Protein AF-0000000068349950 (afdb_homodimer)

pLDDT: mean 89.68, std 8.4, range [52.62, 98.38]

Radius of gyration: 20.27 Å; Cα contacts (8 Å, |Δi|>4): 149; chains: 2; bounding box: 43×69×42 Å

Foldseek 3Di:
DFDPVLVVLLVVLVVVLVVLLVVLVVLVVVCVVPVPDDLVRLVVSLVVLVVSLVVLVVSLVSLVPRDDDPPPVVVVVSSVVSNVSSVVSNVSSVVVNVVSCVSNVVD/DFDPVLVVLLVVLVVLLVVLLVVLVVLVVVCVVPVPDDLVRLVVSLVVLVVSLVSLVVSLVSLVPRDDDPPPVVVVVSSVVSNVSSVVSNVSSVVVNVVSCVSNVVD

Nearest PDB structures (foldseek):
  5aqq-assembly3_D  TM=8.239E-01  e=1.264E-03  Homo sapiens
  2iub-assembly2_H  TM=5.538E-01  e=6.001E-01  Thermotoga maritima
  6xf1-assembly2_C  TM=6.572E-01  e=1.879E+00  Homo sapiens
  8rz0-assembly1_A  TM=3.260E-01  e=1.495E+00  synthetic construct
  4mu6-assembly1_A  TM=3.098E-01  e=3.140E+00  Legionella pneumophila subsp. pneumophila str. Philadelphia 1

Structure (mmCIF, N/CA/C/O backbone):
data_AF-0000000068349950-model_v1
#
loop_
_entity.id
_entity.type
_entity.pdbx_description
1 polymer 'BAG domain-containing protein'
#
loop_
_atom_site.group_PDB
_atom_site.id
_atom_site.type_symbol
_atom_site.label_atom_id
_atom_site.label_alt_id
_atom_site.label_comp_id
_atom_site.label_asym_id
_atom_site.label_entity_id
_atom_site.label_seq_id
_atom_site.pdbx_PDB_ins_code
_atom_site.Cartn_x
_atom_site.Cartn_y
_atom_site.Cartn_z
_atom_site.occupancy
_atom_site.B_iso_or_equiv
_atom_site.auth_seq_id
_atom_site.auth_comp_id
_atom_site.auth_asym_id
_atom_site.auth_atom_id
_atom_site.pdbx_PDB_model_num
ATOM 1 N N . MET A 1 1 ? -0.504 -36.656 -10.609 1 74.31 1 MET A N 1
ATOM 2 C CA . MET A 1 1 ? -1.648 -36.219 -9.82 1 74.31 1 MET A CA 1
ATOM 3 C C . MET A 1 1 ? -1.261 -35.062 -8.906 1 74.31 1 MET A C 1
ATOM 5 O O . MET A 1 1 ? -0.152 -35.031 -8.367 1 74.31 1 MET A O 1
ATOM 9 N N . LEU A 1 2 ? -2.16 -34.031 -8.891 1 82.75 2 LEU A N 1
ATOM 10 C CA . LEU A 1 2 ? -1.836 -32.844 -8.133 1 82.75 2 LEU A CA 1
ATOM 11 C C . LEU A 1 2 ? -1.932 -33.094 -6.633 1 82.75 2 LEU A C 1
ATOM 13 O O . LEU A 1 2 ? -2.906 -33.688 -6.164 1 82.75 2 LEU A O 1
ATOM 17 N N . ASP A 1 3 ? -0.873 -32.812 -5.934 1 88.94 3 ASP A N 1
ATOM 18 C CA . ASP A 1 3 ? -0.832 -32.906 -4.477 1 88.94 3 ASP A CA 1
ATOM 19 C C . ASP A 1 3 ? -1.952 -32.094 -3.84 1 88.94 3 ASP A C 1
ATOM 21 O O . ASP A 1 3 ? -2.188 -30.938 -4.227 1 88.94 3 ASP A O 1
ATOM 25 N N . PRO A 1 4 ? -2.775 -32.781 -3.045 1 89.94 4 PRO A N 1
ATOM 26 C CA . PRO A 1 4 ? -3.918 -32.094 -2.426 1 89.94 4 PRO A CA 1
ATOM 27 C C . PRO A 1 4 ? -3.531 -30.797 -1.745 1 89.94 4 PRO A C 1
ATOM 29 O O . PRO A 1 4 ? -4.328 -29.859 -1.72 1 89.94 4 PRO A O 1
ATOM 32 N N . GLU A 1 5 ? -2.379 -30.719 -1.114 1 91.25 5 GLU A N 1
ATOM 33 C CA . GLU A 1 5 ? -1.937 -29.484 -0.463 1 91.25 5 GLU A CA 1
ATOM 34 C C . GLU A 1 5 ? -1.747 -28.359 -1.478 1 91.25 5 GLU A C 1
ATOM 36 O O . GLU A 1 5 ? -2.113 -27.219 -1.216 1 91.25 5 GLU A O 1
ATOM 41 N N . GLU A 1 6 ? -1.196 -28.766 -2.611 1 92.56 6 GLU A N 1
ATOM 42 C CA . GLU A 1 6 ? -0.989 -27.781 -3.672 1 92.56 6 GLU A CA 1
ATOM 43 C C . GLU A 1 6 ? -2.318 -27.312 -4.254 1 92.56 6 GLU A C 1
ATOM 45 O O . GLU A 1 6 ? -2.488 -26.125 -4.539 1 92.56 6 GLU A O 1
ATOM 50 N N . ALA A 1 7 ? -3.18 -28.188 -4.402 1 90.94 7 ALA A N 1
ATOM 51 C CA . ALA A 1 7 ? -4.512 -27.844 -4.887 1 90.94 7 ALA A CA 1
ATOM 52 C C . ALA A 1 7 ? -5.223 -26.906 -3.912 1 90.94 7 ALA A C 1
ATOM 54 O O . ALA A 1 7 ? -5.949 -26 -4.328 1 90.94 7 ALA A O 1
ATOM 55 N N . HIS A 1 8 ? -5.008 -27.203 -2.629 1 94.12 8 HIS A N 1
ATOM 56 C CA . HIS A 1 8 ? -5.613 -26.375 -1.598 1 94.12 8 HIS A CA 1
ATOM 57 C C . HIS A 1 8 ? -5.105 -24.938 -1.681 1 94.12 8 HIS A C 1
ATOM 59 O O . HIS A 1 8 ? -5.879 -23.984 -1.529 1 94.12 8 HIS A O 1
ATOM 65 N N . LYS A 1 9 ? -3.848 -24.75 -1.896 1 94.44 9 LYS A N 1
ATOM 66 C CA . LYS A 1 9 ? -3.273 -23.406 -2.029 1 94.44 9 LYS A CA 1
ATOM 67 C C . LYS A 1 9 ? -3.957 -22.625 -3.146 1 94.44 9 LYS A C 1
ATOM 69 O O . LYS A 1 9 ? -4.309 -21.453 -2.969 1 94.44 9 LYS A O 1
ATOM 74 N N . LEU A 1 10 ? -4.156 -23.281 -4.293 1 94.25 10 LEU A N 1
ATOM 75 C CA . LEU A 1 10 ? -4.789 -22.641 -5.441 1 94.25 10 LEU A CA 1
ATOM 76 C C . LEU A 1 10 ? -6.242 -22.297 -5.133 1 94.25 10 LEU A C 1
ATOM 78 O O . LEU A 1 10 ? -6.715 -21.219 -5.5 1 94.25 10 LEU A O 1
ATOM 82 N N . GLN A 1 11 ? -6.859 -23.172 -4.406 1 94.88 11 GLN A N 1
ATOM 83 C CA . GLN A 1 11 ? -8.258 -22.938 -4.055 1 94.88 11 GLN A CA 1
ATOM 84 C C . GLN A 1 11 ? -8.391 -21.75 -3.094 1 94.88 11 GLN A C 1
ATOM 86 O O . GLN A 1 11 ? -9.281 -20.922 -3.254 1 94.88 11 GLN A O 1
ATOM 91 N N . VAL A 1 12 ? -7.551 -21.703 -2.131 1 96.25 12 VAL A N 1
ATOM 92 C CA . VAL A 1 12 ? -7.566 -20.625 -1.155 1 96.25 12 VAL A CA 1
ATOM 93 C C . VAL A 1 12 ? -7.312 -19.281 -1.857 1 96.25 12 VAL A C 1
ATOM 95 O O . VAL A 1 12 ? -8.023 -18.312 -1.624 1 96.25 12 VAL A O 1
ATOM 98 N N . ALA A 1 13 ? -6.293 -19.266 -2.715 1 96.56 13 ALA A N 1
ATOM 99 C CA . ALA A 1 13 ? -5.965 -18.031 -3.432 1 96.56 13 ALA A CA 1
ATOM 100 C C . ALA A 1 13 ? -7.125 -17.578 -4.316 1 96.56 13 ALA A C 1
ATOM 102 O O . ALA A 1 13 ? -7.402 -16.391 -4.434 1 96.56 13 ALA A O 1
ATOM 103 N N . LYS A 1 14 ? -7.742 -18.562 -4.891 1 96.31 14 LYS A N 1
ATOM 104 C CA . LYS A 1 14 ? -8.883 -18.266 -5.754 1 96.31 14 LYS A CA 1
ATOM 105 C C . LYS A 1 14 ? -10.016 -17.641 -4.965 1 96.31 14 LYS A C 1
ATOM 107 O O . LYS A 1 14 ? -10.586 -16.625 -5.383 1 96.31 14 LYS A O 1
ATOM 112 N N . LEU A 1 15 ? -10.297 -18.172 -3.811 1 97.19 15 LEU A N 1
ATOM 113 C CA . LEU A 1 15 ? -11.367 -17.641 -2.967 1 97.19 15 LEU A CA 1
ATOM 114 C C . LEU A 1 15 ? -11 -16.266 -2.436 1 97.19 15 LEU A C 1
ATOM 116 O O . LEU A 1 15 ? -11.812 -15.328 -2.5 1 97.19 15 LEU A O 1
ATOM 120 N N . GLN A 1 16 ? -9.852 -16.156 -2.02 1 97.38 16 GLN A N 1
ATOM 121 C CA . GLN A 1 16 ? -9.391 -14.875 -1.484 1 97.38 16 GLN A CA 1
ATOM 122 C C . GLN A 1 16 ? -9.398 -13.797 -2.559 1 97.38 16 GLN A C 1
ATOM 124 O O . GLN A 1 16 ? -9.758 -12.648 -2.287 1 97.38 16 GLN A O 1
ATOM 129 N N . SER A 1 17 ? -8.977 -14.148 -3.738 1 97.56 17 SER A N 1
ATOM 130 C CA . SER A 1 17 ? -8.93 -13.164 -4.82 1 97.56 17 SER A CA 1
ATOM 131 C C . SER A 1 17 ? -10.32 -12.617 -5.133 1 97.56 17 SER A C 1
ATOM 133 O O . SER A 1 17 ? -10.469 -11.438 -5.438 1 97.56 17 SER A O 1
ATOM 135 N N . ARG A 1 18 ? -11.273 -13.453 -4.988 1 96.75 18 ARG A N 1
ATOM 136 C CA . ARG A 1 18 ? -12.641 -13.023 -5.25 1 96.75 18 ARG A CA 1
ATOM 137 C C . ARG A 1 18 ? -13.133 -12.078 -4.156 1 96.75 18 ARG A C 1
ATOM 139 O O . ARG A 1 18 ? -13.812 -11.086 -4.445 1 96.75 18 ARG A O 1
ATOM 146 N N . ASP A 1 19 ? -12.805 -12.406 -2.955 1 98 19 ASP A N 1
ATOM 147 C CA . ASP A 1 19 ? -13.156 -11.531 -1.841 1 98 19 ASP A CA 1
ATOM 148 C C . ASP A 1 19 ? -12.492 -10.1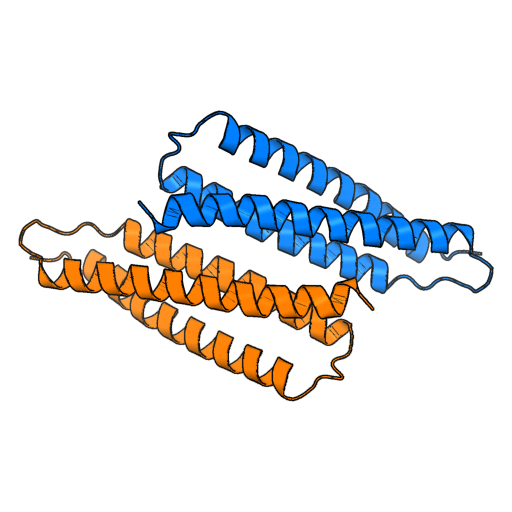64 -1.984 1 98 19 ASP A C 1
ATOM 150 O O . ASP A 1 19 ? -13.094 -9.141 -1.679 1 98 19 ASP A O 1
ATOM 154 N N . LEU A 1 20 ? -11.273 -10.172 -2.443 1 98.31 20 LEU A N 1
ATOM 155 C CA . LEU A 1 20 ? -10.539 -8.93 -2.639 1 98.31 20 LEU A CA 1
ATOM 156 C C . LEU A 1 20 ? -11.195 -8.07 -3.713 1 98.31 20 LEU A C 1
ATOM 158 O O . LEU A 1 20 ? -11.32 -6.852 -3.553 1 98.31 20 LEU A O 1
ATOM 162 N N . ALA A 1 21 ? -11.609 -8.711 -4.766 1 97.69 21 ALA A N 1
ATOM 163 C CA . ALA A 1 21 ? -12.281 -7.992 -5.844 1 97.69 21 ALA A CA 1
ATOM 164 C C . ALA A 1 21 ? -13.594 -7.375 -5.352 1 97.69 21 ALA A C 1
ATOM 166 O O . ALA A 1 21 ? -13.914 -6.234 -5.699 1 97.69 21 ALA A O 1
ATOM 167 N N . ALA A 1 22 ? -14.258 -8.117 -4.527 1 97.88 22 ALA A N 1
ATOM 168 C CA . ALA A 1 22 ? -15.523 -7.621 -3.984 1 97.88 22 ALA A CA 1
ATOM 169 C C . ALA A 1 22 ? -15.289 -6.434 -3.057 1 97.88 22 ALA A C 1
ATOM 171 O O . ALA A 1 22 ? -16.047 -5.465 -3.074 1 97.88 22 ALA A O 1
ATOM 172 N N . GLU A 1 23 ? -14.289 -6.543 -2.266 1 97.56 23 GLU A N 1
ATOM 173 C CA . GLU A 1 23 ? -13.945 -5.445 -1.361 1 97.56 23 GLU A CA 1
ATOM 174 C C . GLU A 1 23 ? -13.586 -4.184 -2.137 1 97.56 23 GLU A C 1
ATOM 176 O O . GLU A 1 23 ? -13.977 -3.08 -1.757 1 97.56 23 GLU A O 1
ATOM 181 N N . LEU A 1 24 ? -12.812 -4.293 -3.203 1 97.62 24 LEU A N 1
ATOM 182 C CA . LEU A 1 24 ? -12.43 -3.156 -4.031 1 97.62 24 LEU A CA 1
ATOM 183 C C . LEU A 1 24 ? -13.656 -2.494 -4.645 1 97.62 24 LEU A C 1
ATOM 185 O O . LEU A 1 24 ? -13.75 -1.265 -4.688 1 97.62 24 LEU A O 1
ATOM 189 N N . ASP A 1 25 ? -14.555 -3.332 -5.086 1 96.5 25 ASP A N 1
ATOM 190 C CA . ASP A 1 25 ? -15.773 -2.807 -5.684 1 96.5 25 ASP A CA 1
ATOM 191 C C . ASP A 1 25 ? -16.578 -1.998 -4.664 1 96.5 25 ASP A C 1
ATOM 193 O O . ASP A 1 25 ? -17.094 -0.926 -4.984 1 96.5 25 ASP A O 1
ATOM 197 N N . GLN A 1 26 ? -16.656 -2.51 -3.525 1 95.62 26 GLN A N 1
ATOM 198 C CA . GLN A 1 26 ? -17.359 -1.801 -2.459 1 95.62 26 GLN A CA 1
ATOM 199 C C . GLN A 1 26 ? -16.672 -0.474 -2.141 1 95.62 26 GLN A C 1
ATOM 201 O O . GLN A 1 26 ? -17.328 0.555 -2.002 1 95.62 26 GLN A O 1
ATOM 206 N N . LEU A 1 27 ? -15.375 -0.515 -2.041 1 94.44 27 LEU A N 1
ATOM 207 C CA . LEU A 1 27 ? -14.602 0.684 -1.746 1 94.44 27 LEU A CA 1
ATOM 208 C C . LEU A 1 27 ? -14.758 1.721 -2.854 1 94.44 27 LEU A C 1
ATOM 210 O O . LEU A 1 27 ? -14.992 2.898 -2.578 1 94.44 27 LEU A O 1
ATOM 214 N N . SER A 1 28 ? -14.625 1.282 -4.078 1 93.12 28 SER A N 1
ATOM 215 C CA . SER A 1 28 ? -14.766 2.172 -5.227 1 93.12 28 SER A CA 1
ATOM 216 C C . SER A 1 28 ? -16.156 2.803 -5.273 1 93.12 28 SER A C 1
ATOM 218 O O . SER A 1 28 ? -16.297 3.979 -5.613 1 93.12 28 SER A O 1
ATOM 220 N N . GLY A 1 29 ? -17.094 2.023 -4.922 1 92.38 29 GLY A N 1
ATOM 221 C CA . GLY A 1 29 ? -18.453 2.543 -4.871 1 92.38 29 GLY A CA 1
ATOM 222 C C . GLY A 1 29 ? -18.641 3.641 -3.842 1 92.38 29 GLY A C 1
ATOM 223 O O . GLY A 1 29 ? -19.312 4.641 -4.105 1 92.38 29 GLY A O 1
ATOM 224 N N . GLN A 1 30 ? -18.062 3.488 -2.715 1 89.88 30 GLN A N 1
ATOM 225 C CA . GLN A 1 30 ? -18.156 4.461 -1.629 1 89.88 30 GLN A CA 1
ATOM 226 C C . GLN A 1 30 ? -17.484 5.773 -2.012 1 89.88 30 GLN A C 1
ATOM 228 O O . GLN A 1 30 ? -17.984 6.852 -1.683 1 89.88 30 GLN A O 1
ATOM 233 N N . ILE A 1 31 ? -16.391 5.715 -2.682 1 87.19 31 ILE A N 1
ATOM 234 C CA . ILE A 1 31 ? -15.641 6.895 -3.082 1 87.19 31 ILE A CA 1
ATOM 235 C C . ILE A 1 31 ? -16.406 7.66 -4.156 1 87.19 31 ILE A C 1
ATOM 237 O O . ILE A 1 31 ? -16.453 8.891 -4.141 1 87.19 31 ILE A O 1
ATOM 241 N N . ASN A 1 32 ? -16.984 6.902 -5.02 1 86.75 32 ASN A N 1
ATOM 242 C CA . ASN A 1 32 ? -17.719 7.523 -6.125 1 86.75 32 ASN A CA 1
ATOM 243 C C . ASN A 1 32 ? -19.047 8.086 -5.668 1 86.75 32 ASN A C 1
ATOM 245 O O . ASN A 1 32 ? -19.562 9.039 -6.254 1 86.75 32 ASN A O 1
ATOM 249 N N . SER A 1 33 ? -19.625 7.539 -4.68 1 85.56 33 SER A N 1
ATOM 250 C CA . SER A 1 33 ? -20.953 7.934 -4.238 1 85.56 33 SER A CA 1
ATOM 251 C C . SER A 1 33 ? -20.906 9.18 -3.363 1 85.56 33 SER A C 1
ATOM 253 O O . SER A 1 33 ? -21.891 9.891 -3.225 1 85.56 33 SER A O 1
ATOM 255 N N . ASN A 1 34 ? -19.719 9.477 -2.617 1 71.94 34 ASN A N 1
ATOM 256 C CA . ASN A 1 34 ? -19.656 10.633 -1.723 1 71.94 34 ASN A CA 1
ATOM 257 C C . ASN A 1 34 ? -18.391 11.461 -1.967 1 71.94 34 ASN A C 1
ATOM 259 O O . ASN A 1 34 ? -17.375 11.273 -1.297 1 71.94 34 ASN A O 1
ATOM 263 N N . PRO A 1 35 ? -18.5 12.359 -2.924 1 66.12 35 PRO A N 1
ATOM 264 C CA . PRO A 1 35 ? -17.344 13.211 -3.201 1 66.12 35 PRO A CA 1
ATOM 265 C C . PRO A 1 35 ? -17 14.141 -2.039 1 66.12 35 PRO A C 1
ATOM 267 O O . PRO A 1 35 ? -15.922 14.734 -2.018 1 66.12 35 PRO A O 1
ATOM 270 N N . THR A 1 36 ? -17.875 14.156 -1.097 1 71.12 36 THR A N 1
ATOM 271 C CA . THR A 1 36 ? -17.672 15.062 0.025 1 71.12 36 THR A CA 1
ATOM 272 C C . THR A 1 36 ? -17.047 14.336 1.21 1 71.12 36 THR A C 1
ATOM 274 O O . THR A 1 36 ? -17.297 14.688 2.365 1 71.12 36 THR A O 1
ATOM 277 N N . ASN A 1 37 ? -16.312 13.359 0.857 1 72.19 37 ASN A N 1
ATOM 278 C CA . ASN A 1 37 ? -15.719 12.594 1.943 1 72.19 37 ASN A CA 1
ATOM 279 C C . ASN A 1 37 ? -14.758 13.438 2.773 1 72.19 37 ASN A C 1
ATOM 281 O O . ASN A 1 37 ? -14.031 14.273 2.23 1 72.19 37 ASN A O 1
ATOM 285 N N . SER A 1 38 ? -15.023 13.477 4.047 1 80.38 38 SER A N 1
ATOM 286 C CA . SER A 1 38 ? -14.094 14.133 4.965 1 80.38 38 SER A CA 1
ATOM 287 C C . SER A 1 38 ? -12.672 13.617 4.762 1 80.38 38 SER A C 1
ATOM 289 O O . SER A 1 38 ? -12.469 12.547 4.188 1 80.38 38 SER A O 1
ATOM 291 N N . LYS A 1 39 ? -11.758 14.367 5.062 1 80.81 39 LYS A N 1
ATOM 292 C CA . LYS A 1 39 ? -10.352 14 4.934 1 80.81 39 LYS A CA 1
ATOM 293 C C . LYS A 1 39 ? -10.062 12.688 5.664 1 80.81 39 LYS A C 1
ATOM 295 O O . LYS A 1 39 ? -9.289 11.867 5.176 1 80.81 39 LYS A O 1
ATOM 300 N N . SER A 1 40 ? -10.805 12.555 6.848 1 83.88 40 SER A N 1
ATOM 301 C CA . SER A 1 40 ? -10.594 11.344 7.629 1 83.88 40 SER A CA 1
ATOM 302 C C . SER A 1 40 ? -11.094 10.109 6.875 1 83.88 40 SER A C 1
ATOM 304 O O . SER A 1 40 ? -10.469 9.055 6.93 1 83.88 40 SER A O 1
ATOM 306 N N . GLU A 1 41 ? -12.148 10.25 6.18 1 84.75 41 GLU A N 1
ATOM 307 C CA . GLU A 1 41 ? -12.703 9.141 5.402 1 84.75 41 GLU A CA 1
ATOM 308 C C . GLU A 1 41 ? -11.82 8.812 4.207 1 84.75 41 GLU A C 1
ATOM 310 O O . GLU A 1 41 ? -11.633 7.637 3.869 1 84.75 41 GLU A O 1
ATOM 315 N N . LEU A 1 42 ? -11.297 9.836 3.643 1 86.12 42 LEU A N 1
ATOM 316 C CA . LEU A 1 42 ? -10.398 9.633 2.506 1 86.12 42 LEU A CA 1
ATOM 317 C C . LEU A 1 42 ? -9.117 8.93 2.939 1 86.12 42 LEU A C 1
ATOM 319 O O . LEU A 1 42 ? -8.664 7.996 2.27 1 86.12 42 LEU A O 1
ATOM 323 N N . THR A 1 43 ? -8.625 9.312 4.059 1 85.19 43 THR A N 1
ATOM 324 C CA . THR A 1 43 ? -7.422 8.68 4.582 1 85.19 43 THR A CA 1
ATOM 325 C C . THR A 1 43 ? -7.684 7.227 4.945 1 85.19 43 THR A C 1
ATOM 327 O O . THR A 1 43 ? -6.84 6.359 4.715 1 85.19 43 THR A O 1
ATOM 330 N N . SER A 1 44 ? -8.875 7.012 5.516 1 89.44 44 SER A N 1
ATOM 331 C CA . SER A 1 44 ? -9.25 5.645 5.859 1 89.44 44 SER A CA 1
ATOM 332 C C . SER A 1 44 ? -9.359 4.77 4.617 1 89.44 44 SER A C 1
ATOM 334 O O . SER A 1 44 ? -8.922 3.619 4.617 1 89.44 44 SER A O 1
ATOM 336 N N . SER A 1 45 ? -10 5.344 3.619 1 92 45 SER A N 1
ATOM 337 C CA . SER A 1 45 ? -10.125 4.625 2.357 1 92 45 SER A CA 1
ATOM 338 C C . SER A 1 45 ? -8.758 4.352 1.738 1 92 45 SER A C 1
ATOM 340 O O . SER A 1 45 ? -8.531 3.283 1.172 1 92 45 SER A O 1
ATOM 342 N N . LEU A 1 46 ? -7.922 5.312 1.854 1 91.25 46 LEU A N 1
ATOM 343 C CA . LEU A 1 46 ? -6.566 5.137 1.345 1 91.25 46 LEU A CA 1
ATOM 344 C C . LEU A 1 46 ? -5.859 3.984 2.055 1 91.25 46 LEU A C 1
ATOM 346 O O . LEU A 1 46 ? -5.215 3.156 1.412 1 91.25 46 LEU A O 1
ATOM 350 N N . LYS A 1 47 ? -6.027 3.885 3.361 1 91.81 47 LYS A N 1
ATOM 351 C CA . LYS A 1 47 ? -5.445 2.789 4.129 1 91.81 47 LYS A CA 1
ATOM 352 C C . LYS A 1 47 ? -6.016 1.444 3.691 1 91.81 47 LYS A C 1
ATOM 354 O O . LYS A 1 47 ? -5.309 0.435 3.684 1 91.81 47 LYS A O 1
ATOM 359 N N . GLN A 1 48 ? -7.199 1.45 3.332 1 94.12 48 GLN A N 1
ATOM 360 C CA . GLN A 1 48 ? -7.844 0.226 2.867 1 94.12 48 GLN A CA 1
ATOM 361 C C . GLN A 1 48 ? -7.246 -0.239 1.542 1 94.12 48 GLN A C 1
ATOM 363 O O . GLN A 1 48 ? -7.074 -1.439 1.318 1 94.12 48 GLN A O 1
ATOM 368 N N . THR A 1 49 ? -7 0.708 0.67 1 94.56 49 THR A N 1
ATOM 369 C CA . THR A 1 49 ? -6.406 0.343 -0.611 1 94.56 49 THR A CA 1
ATOM 370 C C . THR A 1 49 ? -5.027 -0.281 -0.41 1 94.56 49 THR A C 1
ATOM 372 O O . THR A 1 49 ? -4.66 -1.225 -1.112 1 94.56 49 THR A O 1
ATOM 375 N N . VAL A 1 50 ? -4.301 0.225 0.569 1 93.56 50 VAL A N 1
ATOM 376 C CA . VAL A 1 50 ? -2.975 -0.3 0.883 1 93.56 50 VAL A CA 1
ATOM 377 C C . VAL A 1 50 ? -3.098 -1.723 1.426 1 93.56 50 VAL A C 1
ATOM 379 O O . VAL A 1 50 ? -2.344 -2.613 1.028 1 93.56 50 VAL A O 1
ATOM 382 N N . SER A 1 51 ? -4.059 -1.859 2.258 1 94.44 51 SER A N 1
ATOM 383 C CA . SER A 1 51 ? -4.289 -3.189 2.812 1 94.44 51 SER A CA 1
ATOM 384 C C . SER A 1 51 ? -4.684 -4.184 1.723 1 94.44 51 SER A C 1
ATOM 386 O O . SER A 1 51 ? -4.258 -5.34 1.75 1 94.44 51 SER A O 1
ATOM 388 N N . LEU A 1 52 ? -5.469 -3.777 0.775 1 95.69 52 LEU A N 1
ATOM 389 C CA . LEU A 1 52 ? -5.887 -4.633 -0.33 1 95.69 52 LEU A CA 1
ATOM 390 C C . LEU A 1 52 ? -4.688 -5.047 -1.18 1 95.69 52 LEU A C 1
ATOM 392 O O . LEU A 1 52 ? -4.566 -6.215 -1.562 1 95.69 52 LEU A O 1
ATOM 396 N N . LEU A 1 53 ? -3.822 -4.098 -1.442 1 93.88 53 LEU A N 1
ATOM 397 C CA . LEU A 1 53 ? -2.629 -4.387 -2.229 1 93.88 53 LEU A CA 1
ATOM 398 C C . LEU A 1 53 ? -1.767 -5.441 -1.538 1 93.88 53 LEU A C 1
ATOM 400 O O . LEU A 1 53 ? -1.302 -6.387 -2.178 1 93.88 53 LEU A O 1
ATOM 404 N N . GLU A 1 54 ? -1.606 -5.293 -0.263 1 92.5 54 GLU A N 1
ATOM 405 C CA . GLU A 1 54 ? -0.825 -6.25 0.515 1 92.5 54 GLU A CA 1
ATOM 406 C C . GLU A 1 54 ? -1.424 -7.652 0.43 1 92.5 54 GLU A C 1
ATOM 408 O O . GLU A 1 54 ? -0.702 -8.633 0.217 1 92.5 54 GLU A O 1
ATOM 413 N N . ARG A 1 55 ? -2.625 -7.668 0.624 1 94.56 55 ARG A N 1
ATOM 414 C CA . ARG A 1 55 ? -3.293 -8.969 0.6 1 94.56 55 ARG A CA 1
ATOM 415 C C . ARG A 1 55 ? -3.24 -9.586 -0.793 1 94.56 55 ARG A C 1
ATOM 417 O O . ARG A 1 55 ? -3.145 -10.805 -0.933 1 94.56 55 ARG A O 1
ATOM 424 N N . CYS A 1 56 ? -3.299 -8.781 -1.892 1 95.25 56 CYS A N 1
ATOM 425 C CA . CYS A 1 56 ? -3.115 -9.289 -3.248 1 95.25 56 CYS A CA 1
ATOM 426 C C . CYS A 1 56 ? -1.729 -9.898 -3.418 1 95.25 56 CYS A C 1
ATOM 428 O O . CYS A 1 56 ? -1.589 -10.977 -4.004 1 95.25 56 CYS A O 1
ATOM 430 N N . MET A 1 57 ? -0.799 -9.266 -2.844 1 90.12 57 MET A N 1
ATOM 431 C CA . MET A 1 57 ? 0.576 -9.75 -2.943 1 90.12 57 MET A CA 1
ATOM 432 C C . MET A 1 57 ? 0.751 -11.055 -2.186 1 90.12 57 MET A C 1
ATOM 434 O O . MET A 1 57 ? 1.482 -11.945 -2.631 1 90.12 57 MET A O 1
ATOM 438 N N . GLN A 1 58 ? 0.102 -11.156 -1.086 1 91.88 58 GLN A N 1
ATOM 439 C CA . GLN A 1 58 ? 0.15 -12.398 -0.328 1 91.88 58 GLN A CA 1
ATOM 440 C C . GLN A 1 58 ? -0.435 -13.555 -1.134 1 91.88 58 GLN A C 1
ATOM 442 O O . GLN A 1 58 ? 0.086 -14.672 -1.094 1 91.88 58 GLN A O 1
ATOM 447 N N . CYS A 1 59 ? -1.513 -13.25 -1.844 1 94.62 59 CYS A N 1
ATOM 448 C CA . CYS A 1 59 ? -2.113 -14.273 -2.695 1 94.62 59 CYS A CA 1
ATOM 449 C C . CYS A 1 59 ? -1.158 -14.688 -3.809 1 94.62 59 CYS A C 1
ATOM 451 O O . CYS A 1 59 ? -1.021 -15.875 -4.102 1 94.62 59 CYS A O 1
ATOM 453 N N . LEU A 1 60 ? -0.477 -13.742 -4.387 1 91.38 60 LEU A N 1
ATOM 454 C CA . LEU A 1 60 ? 0.468 -14.039 -5.457 1 91.38 60 LEU A CA 1
ATOM 455 C C . LEU A 1 60 ? 1.608 -14.914 -4.949 1 91.38 60 LEU A C 1
ATOM 457 O O . LEU A 1 60 ? 2.061 -15.828 -5.648 1 91.38 60 LEU A O 1
ATOM 461 N N . GLU A 1 61 ? 2.051 -14.672 -3.73 1 90.12 61 GLU A N 1
ATOM 462 C CA . GLU A 1 61 ? 3.088 -15.5 -3.121 1 90.12 61 GLU A CA 1
ATOM 463 C C . GLU A 1 61 ? 2.607 -16.938 -2.938 1 90.12 61 GLU A C 1
ATOM 465 O O . GLU A 1 61 ? 3.363 -17.891 -3.164 1 90.12 61 GLU A O 1
ATOM 470 N N . LEU A 1 62 ? 1.399 -17.016 -2.518 1 92.75 62 LEU A N 1
ATOM 471 C CA . LEU A 1 62 ? 0.818 -18.344 -2.342 1 92.75 62 LEU A CA 1
ATOM 472 C C . LEU A 1 62 ? 0.739 -19.078 -3.674 1 92.75 62 LEU A C 1
ATOM 474 O O . LEU A 1 62 ? 1.127 -20.25 -3.764 1 92.75 62 LEU A O 1
ATOM 478 N N . VAL A 1 63 ? 0.347 -18.453 -4.723 1 93.44 63 VAL A N 1
ATOM 479 C CA . VAL A 1 63 ? 0.202 -19.047 -6.047 1 93.44 63 VAL A CA 1
ATOM 480 C C . VAL A 1 63 ? 1.574 -19.438 -6.594 1 93.44 63 VAL A C 1
ATOM 482 O O . VAL A 1 63 ? 1.736 -20.516 -7.176 1 93.44 63 VAL A O 1
ATOM 485 N N . ASP A 1 64 ? 2.543 -18.594 -6.328 1 88.06 64 ASP A N 1
ATOM 486 C CA . ASP A 1 64 ? 3.896 -18.828 -6.828 1 88.06 64 ASP A CA 1
ATOM 487 C C . ASP A 1 64 ? 4.547 -20.016 -6.125 1 88.06 64 ASP A C 1
ATOM 489 O O . ASP A 1 64 ? 5.48 -20.625 -6.656 1 88.06 64 ASP A O 1
ATOM 493 N N . SER A 1 65 ? 4.074 -20.375 -5.008 1 90.56 65 SER A N 1
ATOM 494 C CA . SER A 1 65 ? 4.684 -21.453 -4.23 1 90.56 65 SER A CA 1
ATOM 495 C C . SER A 1 65 ? 4.102 -22.812 -4.617 1 90.56 65 SER A C 1
ATOM 497 O O . SER A 1 65 ? 4.609 -23.844 -4.195 1 90.56 65 SER A O 1
ATOM 499 N N . VAL A 1 66 ? 3.123 -22.844 -5.43 1 91.81 66 VAL A N 1
ATOM 500 C CA . VAL A 1 66 ? 2.455 -24.078 -5.82 1 91.81 66 VAL A CA 1
ATOM 501 C C . VAL A 1 66 ? 3.332 -24.844 -6.805 1 91.81 66 VAL A C 1
ATOM 503 O O . VAL A 1 66 ? 3.787 -24.297 -7.809 1 91.81 66 VAL A O 1
ATOM 506 N N . ARG A 1 67 ? 3.582 -26.062 -6.449 1 91.81 67 ARG A N 1
ATOM 507 C CA . ARG A 1 67 ? 4.328 -26.953 -7.332 1 91.81 67 ARG A CA 1
ATOM 508 C C . ARG A 1 67 ? 3.387 -27.844 -8.133 1 91.81 67 ARG A C 1
ATOM 510 O O . ARG A 1 67 ? 2.594 -28.594 -7.555 1 91.81 67 ARG A O 1
ATOM 517 N N . LEU A 1 68 ? 3.529 -27.688 -9.508 1 88.44 68 LEU A N 1
ATOM 518 C CA . LEU A 1 68 ? 2.67 -28.469 -10.398 1 88.44 68 LEU A CA 1
ATOM 519 C C . LEU A 1 68 ? 3.482 -29.5 -11.172 1 88.44 68 LEU A C 1
ATOM 521 O O . LEU A 1 68 ? 4.492 -29.156 -11.797 1 88.44 68 LEU A O 1
ATOM 525 N N . PRO A 1 69 ? 3.025 -30.781 -10.977 1 88.31 69 PRO A N 1
ATOM 526 C CA . PRO A 1 69 ? 3.67 -31.781 -11.828 1 88.31 69 PRO A CA 1
ATOM 527 C C . PRO A 1 69 ? 3.465 -31.516 -13.32 1 88.31 69 PRO A C 1
ATOM 529 O O . PRO A 1 69 ? 2.662 -30.656 -13.688 1 88.31 69 PRO A O 1
ATOM 532 N N . TYR A 1 70 ? 4.215 -32.219 -14.148 1 82.88 70 TYR A N 1
ATOM 533 C CA . TYR A 1 70 ? 4.23 -31.984 -15.586 1 82.88 70 TYR A CA 1
ATOM 534 C C . TYR A 1 70 ? 2.873 -32.281 -16.203 1 82.88 70 TYR A C 1
ATOM 536 O O . TYR A 1 70 ? 2.439 -31.609 -17.141 1 82.88 70 TYR A O 1
ATOM 544 N N . ASP A 1 71 ? 2.078 -33.188 -15.586 1 87.19 71 ASP A N 1
ATOM 545 C CA . ASP A 1 71 ? 0.841 -33.656 -16.203 1 87.19 71 ASP A CA 1
ATOM 546 C C . ASP A 1 71 ? -0.347 -32.781 -15.773 1 87.19 71 ASP A C 1
ATOM 548 O O . ASP A 1 71 ? -1.487 -33.062 -16.156 1 87.19 71 ASP A O 1
ATOM 552 N N . CYS A 1 72 ? -0.092 -31.734 -15 1 87.81 72 CYS A N 1
ATOM 553 C CA . CYS A 1 72 ? -1.166 -30.906 -14.469 1 87.81 72 CYS A CA 1
ATOM 554 C C . CYS A 1 72 ? -1.355 -29.656 -15.328 1 87.81 72 CYS A C 1
ATOM 556 O O . CYS A 1 72 ? -1.215 -28.531 -14.836 1 87.81 72 CYS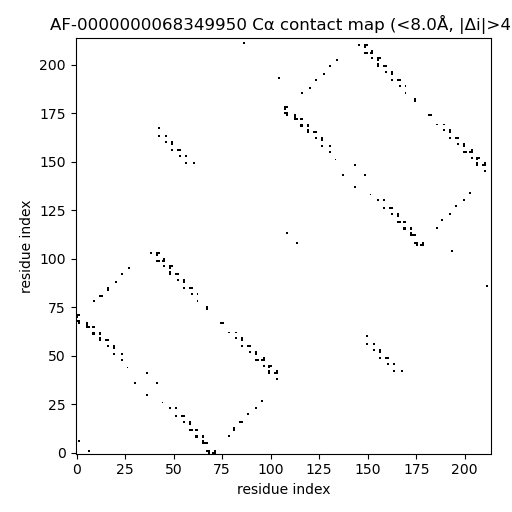 A O 1
ATOM 558 N N . GLU A 1 73 ? -1.816 -29.875 -16.547 1 88.88 73 GLU A N 1
ATOM 559 C CA . GLU A 1 73 ? -1.958 -28.781 -17.484 1 88.88 73 GLU A CA 1
ATOM 560 C C . GLU A 1 73 ? -3.133 -27.875 -17.109 1 88.88 73 GLU A C 1
ATOM 562 O O . GLU A 1 73 ? -3.053 -26.656 -17.25 1 88.88 73 GLU A O 1
ATOM 567 N N . SER A 1 74 ? -4.172 -28.562 -16.781 1 89.69 74 SER A N 1
ATOM 568 C CA . SER A 1 74 ? -5.355 -27.781 -16.422 1 89.69 74 SER A CA 1
ATOM 569 C C . SER A 1 74 ? -5.074 -26.875 -15.219 1 89.69 74 SER A C 1
ATOM 571 O O . SER A 1 74 ? -5.477 -25.719 -15.211 1 89.69 74 SER A O 1
ATOM 573 N N . GLU A 1 75 ? -4.375 -27.344 -14.281 1 91.12 75 GLU A N 1
ATOM 574 C CA . GLU A 1 75 ? -4.039 -26.578 -13.086 1 91.12 75 GLU A CA 1
ATOM 575 C C . GLU A 1 75 ? -3.084 -25.438 -13.422 1 91.12 75 GLU A C 1
ATOM 577 O O . GLU A 1 75 ? -3.154 -24.359 -12.812 1 91.12 75 GLU A O 1
ATOM 582 N N . ARG A 1 76 ? -2.297 -25.719 -14.422 1 90.88 76 ARG A N 1
ATOM 583 C CA . ARG A 1 76 ? -1.369 -24.688 -14.859 1 90.88 76 ARG A CA 1
ATOM 584 C C . ARG A 1 76 ? -2.111 -23.531 -15.516 1 90.88 76 ARG A C 1
ATOM 586 O O . ARG A 1 76 ? -1.764 -22.359 -15.305 1 90.88 76 ARG A O 1
ATOM 593 N N . ALA A 1 77 ? -3.037 -23.859 -16.25 1 92.38 77 ALA A N 1
ATOM 594 C CA . ALA A 1 77 ? -3.854 -22.828 -16.891 1 92.38 77 ALA A CA 1
ATOM 595 C C . ALA A 1 77 ? -4.637 -22.031 -15.844 1 92.38 77 ALA A C 1
ATOM 597 O O . ALA A 1 77 ? -4.734 -20.812 -15.93 1 92.38 77 ALA A O 1
ATOM 598 N N . ASP A 1 78 ? -5.133 -22.812 -14.828 1 92.31 78 ASP A N 1
ATOM 599 C CA . ASP A 1 78 ? -5.871 -22.172 -13.742 1 92.31 78 ASP A CA 1
ATOM 600 C C . ASP A 1 78 ? -4.98 -21.219 -12.969 1 92.31 78 ASP A C 1
ATOM 602 O O . ASP A 1 78 ? -5.414 -20.109 -12.609 1 92.31 78 ASP A O 1
ATOM 606 N N . ARG A 1 79 ? -3.783 -21.656 -12.773 1 93.56 79 ARG A N 1
ATOM 607 C CA . ARG A 1 79 ? -2.818 -20.828 -12.055 1 93.56 79 ARG A CA 1
ATOM 608 C C . ARG A 1 79 ? -2.523 -19.547 -12.828 1 93.56 79 ARG A C 1
ATOM 610 O O . ARG A 1 79 ? -2.48 -18.453 -12.242 1 93.56 79 ARG A O 1
ATOM 617 N N . LYS A 1 80 ? -2.326 -19.672 -14.094 1 91.69 80 LYS A N 1
ATOM 618 C CA . LYS A 1 80 ? -2.057 -18.5 -14.93 1 91.69 80 LYS A CA 1
ATOM 619 C C . LYS A 1 80 ? -3.229 -17.531 -14.906 1 91.69 80 LYS A C 1
ATOM 621 O O . LYS A 1 80 ? -3.033 -16.312 -14.789 1 91.69 80 LYS A O 1
ATOM 626 N N . ASP A 1 81 ? -4.348 -18.094 -14.961 1 94.81 81 ASP A N 1
ATOM 627 C CA . ASP A 1 81 ? -5.535 -17.25 -14.922 1 94.81 81 ASP A CA 1
ATOM 628 C C . ASP A 1 81 ? -5.625 -16.484 -13.602 1 94.81 81 ASP A C 1
ATOM 630 O O . ASP A 1 81 ? -5.984 -15.312 -13.578 1 94.81 81 ASP A O 1
ATOM 634 N N . LEU A 1 82 ? -5.336 -17.172 -12.609 1 95.44 82 LEU A N 1
ATOM 635 C CA . LEU A 1 82 ? -5.395 -16.578 -11.273 1 95.44 82 LEU A CA 1
ATOM 636 C C . LEU A 1 82 ? -4.348 -15.477 -11.133 1 95.44 82 LEU A C 1
ATOM 638 O O . LEU A 1 82 ? -4.641 -14.406 -10.586 1 95.44 82 LEU A O 1
ATOM 642 N N . VAL A 1 83 ? -3.172 -15.625 -11.633 1 93.19 83 VAL A N 1
ATOM 643 C CA . VAL A 1 83 ? -2.109 -14.625 -11.594 1 93.19 83 VAL A CA 1
ATOM 644 C C . VAL A 1 83 ? -2.535 -13.391 -12.383 1 93.19 83 VAL A C 1
ATOM 646 O O . VAL A 1 83 ? -2.4 -12.266 -11.906 1 93.19 83 VAL A O 1
ATOM 649 N N . ASP A 1 84 ? -3.096 -13.625 -13.508 1 93.38 84 ASP A N 1
ATOM 650 C CA . ASP A 1 84 ? -3.547 -12.516 -14.344 1 93.38 84 ASP A CA 1
ATOM 651 C C . ASP A 1 84 ? -4.66 -11.727 -13.656 1 93.38 84 ASP A C 1
ATOM 653 O O . ASP A 1 84 ? -4.668 -10.492 -13.703 1 93.38 84 ASP A O 1
ATOM 657 N N . PHE A 1 85 ? -5.516 -12.461 -13.055 1 96.44 85 PHE A N 1
ATOM 658 C CA . PHE A 1 85 ? -6.621 -11.82 -12.352 1 96.44 85 PHE A CA 1
ATOM 659 C C . PHE A 1 85 ? -6.105 -10.93 -11.227 1 96.44 85 PHE A C 1
ATOM 661 O O . PHE A 1 85 ? -6.527 -9.781 -11.102 1 96.44 85 PHE A O 1
ATOM 668 N N . LEU A 1 86 ? -5.152 -11.422 -10.469 1 95.62 86 LEU A N 1
ATOM 669 C CA . LEU A 1 86 ? -4.59 -10.688 -9.344 1 95.62 86 LEU A CA 1
ATOM 670 C C . LEU A 1 86 ? -3.809 -9.469 -9.812 1 95.62 86 LEU A C 1
ATOM 672 O O . LEU A 1 86 ? -3.883 -8.406 -9.195 1 95.62 86 LEU A O 1
ATOM 676 N N . GLN A 1 87 ? -3.131 -9.711 -10.859 1 91.25 87 GLN A N 1
ATOM 677 C CA . GLN A 1 87 ? -2.387 -8.578 -11.398 1 91.25 87 GLN A CA 1
ATOM 678 C C . GLN A 1 87 ? -3.328 -7.488 -11.891 1 91.25 87 GLN A C 1
ATOM 680 O O . GLN A 1 87 ? -3.072 -6.301 -11.688 1 91.25 87 GLN A O 1
ATOM 685 N N . ASP A 1 88 ? -4.398 -7.883 -12.508 1 94.31 88 ASP A N 1
ATOM 686 C CA . ASP A 1 88 ? -5.41 -6.926 -12.938 1 94.31 88 ASP A CA 1
ATOM 687 C C . ASP A 1 88 ? -6.035 -6.207 -11.75 1 94.31 88 ASP A C 1
ATOM 689 O O . ASP A 1 88 ? -6.289 -5 -11.805 1 94.31 88 ASP A O 1
ATOM 693 N N . LEU A 1 89 ? -6.297 -6.961 -10.734 1 96.19 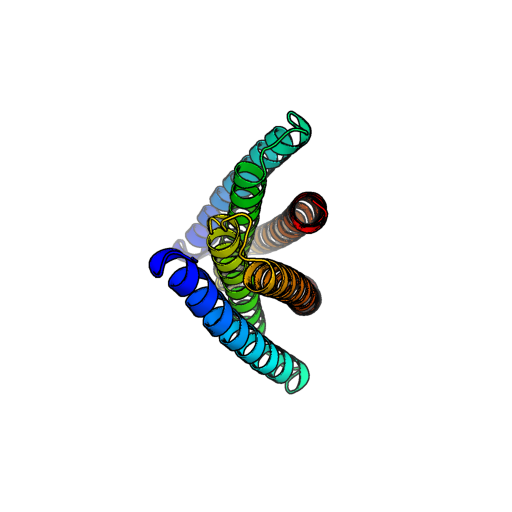89 LEU A N 1
ATOM 694 C CA . LEU A 1 89 ? -6.875 -6.395 -9.523 1 96.19 89 LEU A CA 1
ATOM 695 C C . LEU A 1 89 ? -5.945 -5.352 -8.906 1 96.19 89 LEU A C 1
ATOM 697 O O . LEU A 1 89 ? -6.398 -4.293 -8.477 1 96.19 89 LEU A O 1
ATOM 701 N N . MET A 1 90 ? -4.676 -5.633 -8.883 1 93.62 90 MET A N 1
ATOM 702 C CA . MET A 1 90 ? -3.699 -4.707 -8.305 1 93.62 90 MET A CA 1
ATOM 703 C C . MET A 1 90 ? -3.643 -3.41 -9.109 1 93.62 90 MET A C 1
ATOM 705 O O . MET A 1 90 ? -3.461 -2.334 -8.539 1 93.62 90 MET A O 1
ATOM 709 N N . VAL A 1 91 ? -3.85 -3.459 -10.406 1 92.44 91 VAL A N 1
ATOM 710 C CA . VAL A 1 91 ? -3.914 -2.266 -11.242 1 92.44 91 VAL A CA 1
ATOM 711 C C . VAL A 1 91 ? -5.137 -1.434 -10.859 1 92.44 91 VAL A C 1
ATOM 713 O O . VAL A 1 91 ? -5.047 -0.209 -10.742 1 92.44 91 VAL A O 1
ATOM 716 N N . LYS A 1 92 ? -6.172 -2.168 -10.672 1 95.06 92 LYS A N 1
ATOM 717 C CA . LYS A 1 92 ? -7.402 -1.476 -10.297 1 95.06 92 LYS A CA 1
ATOM 718 C C . LYS A 1 92 ? -7.262 -0.815 -8.93 1 95.06 92 LYS A C 1
ATOM 720 O O . LYS A 1 92 ? -7.77 0.287 -8.711 1 95.06 92 LYS A O 1
ATOM 725 N N . VAL A 1 93 ? -6.648 -1.45 -8.023 1 95.19 93 VAL A N 1
ATOM 726 C CA . VAL A 1 93 ? -6.406 -0.879 -6.703 1 95.19 93 VAL A CA 1
ATOM 727 C C . VAL A 1 93 ? -5.57 0.392 -6.832 1 95.19 93 VAL A C 1
ATOM 729 O O . VAL A 1 93 ? -5.852 1.396 -6.176 1 95.19 93 VAL A O 1
ATOM 732 N N . ASP A 1 94 ? -4.566 0.332 -7.723 1 91.94 94 ASP A N 1
ATOM 733 C CA . ASP A 1 94 ? -3.689 1.481 -7.914 1 91.94 94 ASP A CA 1
ATOM 734 C C . ASP A 1 94 ? -4.461 2.678 -8.469 1 91.94 94 ASP A C 1
ATOM 736 O O . ASP A 1 94 ? -4.168 3.824 -8.125 1 91.94 94 ASP A O 1
ATOM 740 N N . VAL A 1 95 ? -5.375 2.398 -9.281 1 93.25 95 VAL A N 1
ATOM 741 C CA . VAL A 1 95 ? -6.18 3.469 -9.859 1 93.25 95 VAL A CA 1
ATOM 742 C C . VAL A 1 95 ? -7.008 4.145 -8.766 1 93.25 95 VAL A C 1
ATOM 744 O O . VAL A 1 95 ? -7.055 5.375 -8.688 1 93.25 95 VAL A O 1
ATOM 747 N N . VAL A 1 96 ? -7.629 3.354 -7.949 1 93.38 96 VAL A N 1
ATOM 748 C CA . VAL A 1 96 ? -8.43 3.891 -6.852 1 93.38 96 VAL A CA 1
ATOM 749 C C . VAL A 1 96 ? -7.531 4.645 -5.879 1 93.38 96 VAL A C 1
ATOM 751 O O . VAL A 1 96 ? -7.875 5.738 -5.426 1 93.38 96 VAL A O 1
ATOM 754 N N . LYS A 1 97 ? -6.438 4.047 -5.594 1 92.38 97 LYS A N 1
ATOM 755 C CA . LYS A 1 97 ? -5.469 4.676 -4.703 1 92.38 97 LYS A CA 1
ATOM 756 C C . LYS A 1 97 ? -5.043 6.043 -5.23 1 92.38 97 LYS A C 1
ATOM 758 O O . LYS A 1 97 ? -4.992 7.02 -4.477 1 92.38 97 LYS A O 1
ATOM 763 N N . ALA A 1 98 ? -4.746 6.129 -6.5 1 88.5 98 ALA A N 1
ATOM 764 C CA . ALA A 1 98 ? -4.316 7.383 -7.113 1 88.5 98 ALA A CA 1
ATOM 765 C C . ALA A 1 98 ? -5.402 8.445 -7.008 1 88.5 98 ALA A C 1
ATOM 767 O O . ALA A 1 98 ? -5.109 9.617 -6.758 1 88.5 98 ALA A O 1
ATOM 768 N N . LYS A 1 99 ? -6.531 8.062 -7.227 1 88 99 LYS A N 1
ATOM 769 C CA . LYS A 1 99 ? -7.656 8.984 -7.086 1 88 99 LYS A CA 1
ATOM 770 C C . LYS A 1 99 ? -7.75 9.523 -5.664 1 88 99 LYS A C 1
ATOM 772 O O . LYS A 1 99 ? -7.988 10.711 -5.457 1 88 99 LYS A O 1
ATOM 777 N N . LEU A 1 100 ? -7.574 8.648 -4.75 1 89.44 100 LEU A N 1
ATOM 778 C CA . LEU A 1 100 ? -7.652 9.023 -3.346 1 89.44 100 LEU A CA 1
ATOM 779 C C . LEU A 1 100 ? -6.5 9.945 -2.963 1 89.44 100 LEU A C 1
ATOM 781 O O . LEU A 1 100 ? -6.691 10.914 -2.23 1 89.44 100 LEU A O 1
ATOM 785 N N . MET A 1 101 ? -5.359 9.602 -3.457 1 84 101 MET A N 1
ATOM 786 C CA . MET A 1 101 ? -4.188 10.414 -3.158 1 84 101 MET A CA 1
ATOM 787 C C . MET A 1 101 ? -4.344 11.82 -3.729 1 84 101 MET A C 1
ATOM 789 O O . MET A 1 101 ? -3.936 12.805 -3.1 1 84 101 MET A O 1
ATOM 793 N N . GLN A 1 102 ? -4.961 11.961 -4.852 1 83.12 102 GLN A N 1
ATOM 794 C CA . GLN A 1 102 ? -5.184 13.25 -5.496 1 83.12 102 GLN A CA 1
ATOM 795 C C . GLN A 1 102 ? -6.172 14.094 -4.703 1 83.12 102 GLN A C 1
ATOM 797 O O . GLN A 1 102 ? -6.02 15.32 -4.609 1 83.12 102 GLN A O 1
ATOM 802 N N . THR A 1 103 ? -7.051 13.461 -4.066 1 78.38 103 THR A N 1
ATOM 803 C CA . THR A 1 103 ? -8.086 14.164 -3.316 1 78.38 103 THR A CA 1
ATOM 804 C C . THR A 1 103 ? -7.578 14.547 -1.927 1 78.38 103 THR A C 1
ATOM 806 O O . THR A 1 103 ? -7.984 15.57 -1.372 1 78.38 103 THR A O 1
ATOM 809 N N . THR A 1 104 ? -6.754 13.727 -1.376 1 73.38 104 THR A N 1
ATOM 810 C CA . THR A 1 104 ? -6.277 13.945 -0.016 1 73.38 104 THR A CA 1
ATOM 811 C C . THR A 1 104 ? -5.145 14.969 0 1 73.38 104 THR A C 1
ATOM 813 O O . THR A 1 104 ? -5.031 15.766 0.935 1 73.38 104 THR A O 1
ATOM 816 N N . VAL A 1 105 ? -4.094 14.867 -0.913 1 63.53 105 VAL A N 1
ATOM 817 C CA . VAL A 1 105 ? -2.896 15.703 -0.899 1 63.53 105 VAL A CA 1
ATOM 818 C C . VAL A 1 105 ? -3.244 17.109 -1.371 1 63.53 105 VAL A C 1
ATOM 820 O O . VAL A 1 105 ? -2.582 18.078 -0.994 1 63.53 105 VAL A O 1
ATOM 823 N N . THR A 1 106 ? -4.305 17.359 -2.227 1 55.34 106 THR A N 1
ATOM 824 C CA . THR A 1 106 ? -4.598 18.672 -2.793 1 55.34 106 THR A CA 1
ATOM 825 C C . THR A 1 106 ? -5.5 19.469 -1.863 1 55.34 106 THR A C 1
ATOM 827 O O . THR A 1 106 ? -5.664 20.688 -2.039 1 55.34 106 THR A O 1
ATOM 830 N N . GLU A 1 107 ? -6.121 18.859 -0.851 1 52.66 107 GLU A N 1
ATOM 831 C CA . GLU A 1 107 ? -6.938 19.688 0.023 1 52.66 107 GLU A CA 1
ATOM 832 C C . GLU A 1 107 ? -6.23 19.953 1.35 1 52.66 107 GLU A C 1
ATOM 834 O O . GLU A 1 107 ? -5.477 19.109 1.837 1 52.66 107 GLU A O 1
ATOM 839 N N . MET B 1 1 ? 0.331 29.641 23.188 1 74.38 1 MET B N 1
ATOM 840 C CA . MET B 1 1 ? 1.448 28.734 23.391 1 74.38 1 MET B CA 1
ATOM 841 C C . MET B 1 1 ? 1.072 27.312 22.953 1 74.38 1 MET B C 1
ATOM 843 O O . MET B 1 1 ? -0.067 26.891 23.141 1 74.38 1 MET B O 1
ATOM 847 N N . LEU B 1 2 ? 2.018 26.672 22.219 1 82.44 2 LEU B N 1
ATOM 848 C CA . LEU B 1 2 ? 1.721 25.359 21.656 1 82.44 2 LEU B CA 1
ATOM 849 C C . LEU B 1 2 ? 1.703 24.297 22.766 1 82.44 2 LEU B C 1
ATOM 851 O O . LEU B 1 2 ? 2.607 24.25 23.594 1 82.44 2 LEU B O 1
ATOM 855 N N . ASP B 1 3 ? 0.611 23.578 22.844 1 88.88 3 ASP B N 1
ATOM 856 C CA . ASP B 1 3 ? 0.47 22.453 23.766 1 88.88 3 ASP B CA 1
ATOM 857 C C . ASP B 1 3 ? 1.572 21.422 23.547 1 88.88 3 ASP B C 1
ATOM 859 O O . ASP B 1 3 ? 1.876 21.062 22.422 1 88.88 3 ASP B O 1
ATOM 863 N N . PRO B 1 4 ? 2.324 21.172 24.641 1 89.88 4 PRO B N 1
ATOM 864 C CA . PRO B 1 4 ? 3.445 20.234 24.531 1 89.88 4 PRO B CA 1
ATOM 865 C C . PRO B 1 4 ? 3.061 18.922 23.844 1 89.88 4 PRO B C 1
ATOM 867 O O . PRO B 1 4 ? 3.881 18.328 23.156 1 89.88 4 PRO B O 1
ATOM 870 N N . GLU B 1 5 ? 1.858 18.406 24.078 1 91.12 5 GLU B N 1
ATOM 871 C CA . GLU B 1 5 ? 1.416 17.188 23.422 1 91.12 5 GLU B CA 1
ATOM 872 C C . GLU B 1 5 ? 1.335 17.344 21.906 1 91.12 5 GLU B C 1
ATOM 874 O O . GLU B 1 5 ? 1.72 16.453 21.156 1 91.12 5 GLU B O 1
ATOM 879 N N . GLU B 1 6 ? 0.854 18.516 21.531 1 92.5 6 GLU B N 1
ATOM 880 C CA . GLU B 1 6 ? 0.752 18.812 20.094 1 92.5 6 GLU B CA 1
ATOM 881 C C . GLU B 1 6 ? 2.133 18.953 19.469 1 92.5 6 GLU B C 1
ATOM 883 O O . GLU B 1 6 ? 2.361 18.484 18.344 1 92.5 6 GLU B O 1
ATOM 888 N N . ALA B 1 7 ? 2.982 19.562 20.156 1 90.81 7 ALA B N 1
ATOM 889 C CA . ALA B 1 7 ? 4.355 19.703 19.672 1 90.81 7 ALA B CA 1
ATOM 890 C C . ALA B 1 7 ? 5.027 18.344 19.531 1 90.81 7 ALA B C 1
ATOM 892 O O . ALA B 1 7 ? 5.812 18.125 18.609 1 90.81 7 ALA B O 1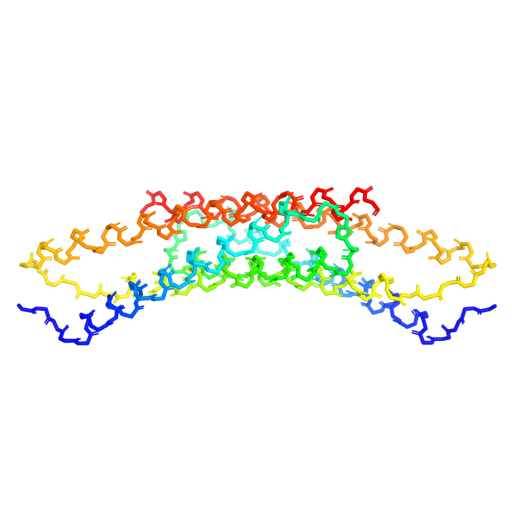
ATOM 893 N N . HIS B 1 8 ? 4.703 17.484 20.531 1 94.06 8 HIS B N 1
ATOM 894 C CA . HIS B 1 8 ? 5.266 16.141 20.5 1 94.06 8 HIS B CA 1
ATOM 895 C C . HIS B 1 8 ? 4.805 15.391 19.25 1 94.06 8 HIS B C 1
ATOM 897 O O . HIS B 1 8 ? 5.598 14.688 18.625 1 94.06 8 HIS B O 1
ATOM 903 N N . LYS B 1 9 ? 3.576 15.492 18.891 1 94.38 9 LYS B N 1
ATOM 904 C CA . LYS B 1 9 ? 3.055 14.836 17.688 1 94.38 9 LYS B CA 1
ATOM 905 C C . LYS B 1 9 ? 3.84 15.258 16.453 1 94.38 9 LYS B C 1
ATOM 907 O O . LYS B 1 9 ? 4.215 14.414 15.633 1 94.38 9 LYS B O 1
ATOM 912 N N . LEU B 1 10 ? 4.094 16.562 16.312 1 94.25 10 LEU B N 1
ATOM 913 C CA . LEU B 1 10 ? 4.824 17.094 15.164 1 94.25 10 LEU B CA 1
ATOM 914 C C . LEU B 1 10 ? 6.262 16.594 15.164 1 94.25 10 LEU B C 1
ATOM 916 O O . LEU B 1 10 ? 6.797 16.234 14.109 1 94.25 10 LEU B O 1
ATOM 920 N N . GLN B 1 11 ? 6.801 16.5 16.344 1 94.75 11 GLN B N 1
ATOM 921 C CA . GLN B 1 11 ? 8.18 16.031 16.453 1 94.75 11 GLN B CA 1
ATOM 922 C C . GLN B 1 11 ? 8.289 14.555 16.062 1 94.75 11 GLN B C 1
ATOM 924 O O . GLN B 1 11 ? 9.219 14.156 15.352 1 94.75 11 GLN B O 1
ATOM 929 N N . VAL B 1 12 ? 7.398 13.773 16.531 1 96.31 12 VAL B N 1
ATOM 930 C CA . VAL B 1 12 ? 7.387 12.344 16.234 1 96.31 12 VAL B CA 1
ATOM 931 C C . VAL B 1 12 ? 7.219 12.133 14.727 1 96.31 12 VAL B C 1
ATOM 933 O O . VAL B 1 12 ? 7.945 11.352 14.117 1 96.31 12 VAL B O 1
ATOM 936 N N . ALA B 1 13 ? 6.254 12.844 14.141 1 96.5 13 ALA B N 1
ATOM 937 C CA . ALA B 1 13 ? 6.012 12.711 12.703 1 96.5 13 ALA B CA 1
ATOM 938 C C . ALA B 1 13 ? 7.242 13.125 11.898 1 96.5 13 ALA B C 1
ATOM 940 O O . ALA B 1 13 ? 7.566 12.5 10.891 1 96.5 13 ALA B O 1
ATOM 941 N N . LYS B 1 14 ? 7.867 14.164 12.391 1 96.31 14 LYS B N 1
ATOM 942 C CA . LYS B 1 14 ? 9.07 14.641 11.719 1 96.31 14 LYS B CA 1
ATOM 943 C C . LYS B 1 14 ? 10.172 13.594 11.742 1 96.31 14 LYS B C 1
ATOM 945 O O . LYS B 1 14 ? 10.797 13.312 10.719 1 96.31 14 LYS B O 1
ATOM 950 N N . LEU B 1 15 ? 10.359 12.953 12.875 1 97.19 15 LEU B N 1
ATOM 951 C CA . LEU B 1 15 ? 11.383 11.922 13.008 1 97.19 15 LEU B CA 1
ATOM 952 C C . LEU B 1 15 ? 11.023 10.695 12.18 1 97.19 15 LEU B C 1
ATOM 954 O O . LEU B 1 15 ? 11.867 10.172 11.445 1 97.19 15 LEU B O 1
ATOM 958 N N . GLN B 1 16 ? 9.852 10.328 12.273 1 97.38 16 GLN B N 1
ATOM 959 C CA . GLN B 1 16 ? 9.398 9.164 11.523 1 97.38 16 GLN B CA 1
ATOM 960 C C . GLN B 1 16 ? 9.516 9.391 10.023 1 97.38 16 GLN B C 1
ATOM 962 O O . GLN B 1 16 ? 9.883 8.484 9.273 1 97.38 16 GLN B O 1
ATOM 967 N N . SER B 1 17 ? 9.148 10.57 9.586 1 97.56 17 SER B N 1
ATOM 968 C CA . SER B 1 17 ? 9.203 10.867 8.164 1 97.56 17 SER B CA 1
ATOM 969 C C . SER B 1 17 ? 10.625 10.75 7.629 1 97.56 17 SER B C 1
ATOM 971 O O . SER B 1 17 ? 10.836 10.289 6.504 1 97.56 17 SER B O 1
ATOM 973 N N . ARG B 1 18 ? 11.547 11.094 8.438 1 96.88 18 ARG B N 1
ATOM 974 C CA . ARG B 1 18 ? 12.945 11 8.031 1 96.88 18 ARG B CA 1
ATOM 975 C C . ARG B 1 18 ? 13.391 9.547 7.938 1 96.88 18 ARG B C 1
ATOM 977 O O . ARG B 1 18 ? 14.125 9.172 7.016 1 96.88 18 ARG B O 1
ATOM 984 N N . ASP B 1 19 ? 12.984 8.781 8.898 1 98 19 ASP B N 1
ATOM 985 C CA . ASP B 1 19 ? 13.289 7.355 8.867 1 98 19 ASP B CA 1
ATOM 986 C C . ASP B 1 19 ? 12.68 6.688 7.637 1 98 19 ASP B C 1
ATOM 988 O O . ASP B 1 19 ? 13.297 5.812 7.027 1 98 19 ASP B O 1
ATOM 992 N N . LEU B 1 20 ? 11.492 7.094 7.289 1 98.38 20 LEU B N 1
ATOM 993 C CA . LEU B 1 20 ? 10.812 6.543 6.121 1 98.38 20 LEU B CA 1
ATOM 994 C C . LEU B 1 20 ? 11.578 6.879 4.844 1 98.38 20 LEU B C 1
ATOM 996 O O . LEU B 1 20 ? 11.734 6.027 3.965 1 98.38 20 LEU B O 1
ATOM 1000 N N . ALA B 1 21 ? 12.023 8.109 4.762 1 97.69 21 ALA B N 1
ATOM 1001 C CA . ALA B 1 21 ? 12.797 8.531 3.598 1 97.69 21 ALA B CA 1
ATOM 1002 C C . ALA B 1 21 ? 14.086 7.73 3.479 1 97.69 21 ALA B C 1
ATOM 1004 O O . ALA B 1 21 ? 14.477 7.324 2.379 1 97.69 21 ALA B O 1
ATOM 1005 N N . ALA B 1 22 ? 14.672 7.473 4.609 1 97.88 22 ALA B N 1
ATOM 1006 C CA . ALA B 1 22 ? 15.914 6.699 4.613 1 97.88 22 ALA B CA 1
ATOM 1007 C C . ALA B 1 22 ? 15.664 5.258 4.184 1 97.88 22 ALA B C 1
ATOM 1009 O O . ALA B 1 22 ? 16.453 4.676 3.441 1 97.88 22 ALA B O 1
ATOM 1010 N N . GLU B 1 23 ? 14.609 4.715 4.672 1 97.56 23 GLU B N 1
ATOM 1011 C CA . GLU B 1 23 ? 14.25 3.352 4.301 1 97.56 23 GLU B CA 1
ATOM 1012 C C . GLU B 1 23 ? 13.984 3.242 2.801 1 97.56 23 GLU B C 1
ATOM 1014 O O . GLU B 1 23 ? 14.398 2.271 2.162 1 97.56 23 GLU B O 1
ATOM 1019 N N . LEU B 1 24 ? 13.281 4.195 2.213 1 97.69 24 LEU B N 1
ATOM 1020 C CA . LEU B 1 24 ? 13 4.203 0.783 1 97.69 24 LEU B CA 1
ATOM 1021 C C . LEU B 1 24 ? 14.289 4.27 -0.03 1 97.69 24 LEU B C 1
ATOM 1023 O O . LEU B 1 24 ? 14.43 3.57 -1.037 1 97.69 24 LEU B O 1
ATOM 1027 N N . ASP B 1 25 ? 15.172 5.098 0.438 1 96.5 25 ASP B N 1
ATOM 1028 C CA . ASP B 1 25 ? 16.453 5.227 -0.253 1 96.5 25 ASP B CA 1
ATOM 1029 C C . ASP B 1 25 ? 17.203 3.902 -0.254 1 96.5 25 ASP B C 1
ATOM 1031 O O . ASP B 1 25 ? 17.781 3.512 -1.273 1 96.5 25 ASP B O 1
ATOM 1035 N N . GLN B 1 26 ? 17.203 3.285 0.836 1 95.56 26 GLN B N 1
ATOM 1036 C CA . GLN B 1 26 ? 17.844 1.983 0.938 1 95.56 26 GLN B CA 1
ATOM 1037 C C . GLN B 1 26 ? 17.188 0.966 0.01 1 95.56 26 GLN B C 1
ATOM 1039 O O . GLN B 1 26 ? 17.875 0.225 -0.694 1 95.56 26 GLN B O 1
ATOM 1044 N N . LEU B 1 27 ? 15.906 0.945 0.018 1 94.38 27 LEU B N 1
ATOM 1045 C CA . LEU B 1 27 ? 15.156 0.023 -0.824 1 94.38 27 LEU B CA 1
ATOM 1046 C C . LEU B 1 27 ? 15.414 0.301 -2.301 1 94.38 27 LEU B C 1
ATOM 1048 O O . LEU B 1 27 ? 15.672 -0.624 -3.076 1 94.38 27 LEU B O 1
ATOM 1052 N N . SER B 1 28 ? 15.344 1.553 -2.676 1 93.12 28 SER B N 1
ATOM 1053 C CA . SER B 1 28 ? 15.586 1.948 -4.059 1 93.12 28 SER B CA 1
ATOM 1054 C C . SER B 1 28 ? 17 1.566 -4.508 1 93.12 28 SER B C 1
ATOM 1056 O O . SER B 1 28 ? 17.188 1.146 -5.648 1 93.12 28 SER B O 1
ATOM 1058 N N . GLY B 1 29 ? 17.875 1.715 -3.625 1 92.19 29 GLY B N 1
ATOM 1059 C CA . GLY B 1 29 ? 19.25 1.323 -3.93 1 92.19 29 GLY B CA 1
ATOM 1060 C C . GLY B 1 29 ? 19.391 -0.163 -4.195 1 92.19 29 GLY B C 1
ATOM 1061 O O . GLY B 1 29 ? 20.109 -0.564 -5.117 1 92.19 29 GLY B O 1
ATOM 1062 N N . GLN B 1 30 ? 18.734 -0.961 -3.438 1 89.88 30 GLN B N 1
ATOM 1063 C CA . GLN B 1 30 ? 18.781 -2.414 -3.576 1 89.88 30 GLN B CA 1
ATOM 1064 C C . GLN B 1 30 ? 18.188 -2.859 -4.906 1 89.88 30 GLN B C 1
ATOM 1066 O O . GLN B 1 30 ? 18.688 -3.777 -5.547 1 89.88 30 GLN B O 1
ATOM 1071 N N . ILE B 1 31 ? 17.156 -2.24 -5.312 1 87.06 31 ILE B N 1
ATOM 1072 C CA . ILE B 1 31 ? 16.469 -2.59 -6.551 1 87.06 31 ILE B CA 1
ATOM 1073 C C . ILE B 1 31 ? 17.328 -2.207 -7.746 1 87.06 31 ILE B C 1
ATOM 1075 O O . ILE B 1 31 ? 17.406 -2.949 -8.727 1 87.06 31 ILE B O 1
ATOM 1079 N N . ASN B 1 32 ? 17.953 -1.083 -7.617 1 86.56 32 ASN B N 1
ATOM 1080 C CA . ASN B 1 32 ? 18.766 -0.59 -8.719 1 86.56 32 ASN B CA 1
ATOM 1081 C C . ASN B 1 32 ? 20.094 -1.342 -8.82 1 86.56 32 ASN B C 1
ATOM 1083 O O . ASN B 1 32 ? 20.672 -1.452 -9.898 1 86.56 32 ASN B O 1
ATOM 1087 N N . SER B 1 33 ? 20.578 -1.842 -7.77 1 85.44 33 SER B N 1
ATOM 1088 C CA . SER B 1 33 ? 21.891 -2.479 -7.742 1 85.44 33 SER B CA 1
ATOM 1089 C C . SER B 1 33 ? 21.828 -3.92 -8.234 1 85.44 33 SER B C 1
ATOM 1091 O O . SER B 1 33 ? 22.828 -4.488 -8.664 1 85.44 33 SER B O 1
ATOM 1093 N N . ASN B 1 34 ? 20.609 -4.652 -8.086 1 71.44 34 ASN B N 1
ATOM 1094 C CA . ASN B 1 34 ? 20.531 -6.051 -8.492 1 71.44 34 ASN B CA 1
ATOM 1095 C C . ASN B 1 34 ? 19.328 -6.312 -9.391 1 71.44 34 ASN B C 1
ATOM 1097 O O . ASN B 1 34 ? 18.266 -6.707 -8.906 1 71.44 34 ASN B O 1
ATOM 1101 N N . PRO B 1 35 ? 19.516 -6.074 -10.656 1 65.94 35 PRO B N 1
ATOM 1102 C CA . PRO B 1 35 ? 18.406 -6.328 -11.594 1 65.94 35 PRO B CA 1
ATOM 1103 C C . PRO B 1 35 ? 18.047 -7.805 -11.672 1 65.94 35 PRO B C 1
ATOM 1105 O O . PRO B 1 35 ? 17 -8.148 -12.227 1 65.94 35 PRO B O 1
ATOM 1108 N N . THR B 1 36 ? 18.844 -8.594 -11.07 1 70.88 36 THR B N 1
ATOM 1109 C CA . THR B 1 36 ? 18.609 -10.031 -11.148 1 70.88 36 THR B CA 1
ATOM 1110 C C . THR B 1 36 ? 17.859 -10.523 -9.906 1 70.88 36 THR B C 1
ATOM 1112 O O . THR B 1 36 ? 18.047 -11.664 -9.477 1 70.88 36 THR B O 1
ATOM 1115 N N . ASN B 1 37 ? 17.125 -9.633 -9.383 1 72.31 37 ASN B N 1
ATOM 1116 C CA . ASN B 1 37 ? 16.422 -10.031 -8.172 1 72.31 37 ASN B CA 1
ATOM 1117 C C . ASN B 1 37 ? 15.445 -11.172 -8.445 1 72.31 37 ASN B C 1
ATOM 1119 O O . ASN B 1 37 ? 14.797 -11.203 -9.492 1 72.31 37 ASN B O 1
ATOM 1123 N N . SER B 1 38 ? 15.625 -12.219 -7.707 1 80.25 38 SER B N 1
ATOM 1124 C CA . SER B 1 38 ? 14.656 -13.305 -7.762 1 80.25 38 SER B CA 1
ATOM 1125 C C . SER B 1 38 ? 13.234 -12.797 -7.566 1 80.25 38 SER B C 1
ATOM 1127 O O . SER B 1 38 ? 13.031 -11.688 -7.055 1 80.25 38 SER B O 1
ATOM 1129 N N . LYS B 1 39 ? 12.344 -13.461 -8.055 1 80.81 39 LYS B N 1
ATOM 1130 C CA . LYS B 1 39 ? 10.938 -13.094 -7.922 1 80.81 39 LYS B CA 1
ATOM 1131 C C . LYS B 1 39 ? 10.555 -12.898 -6.457 1 80.81 39 LYS B C 1
ATOM 1133 O O . LYS B 1 39 ? 9.789 -11.984 -6.129 1 80.81 39 LYS B O 1
ATOM 1138 N N . SER B 1 40 ? 11.195 -13.797 -5.613 1 83.88 40 SER B N 1
ATOM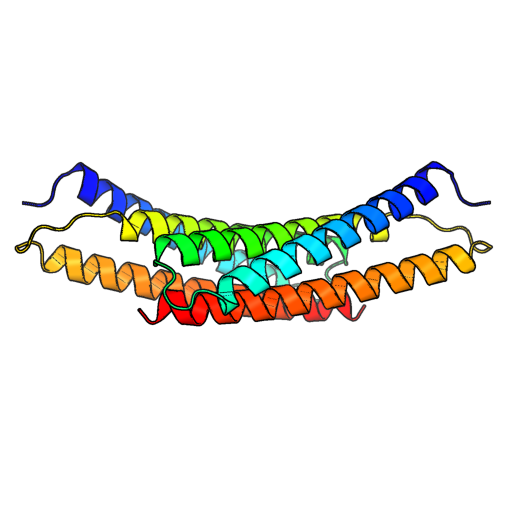 1139 C CA . SER B 1 40 ? 10.898 -13.703 -4.188 1 83.88 40 SER B CA 1
ATOM 1140 C C . SER B 1 40 ? 11.398 -12.391 -3.602 1 83.88 40 SER B C 1
ATOM 1142 O O . SER B 1 40 ? 10.734 -11.789 -2.754 1 83.88 40 SER B O 1
ATOM 1144 N N . GLU B 1 41 ? 12.508 -11.938 -4.047 1 84.75 41 GLU B N 1
ATOM 1145 C CA . GLU B 1 41 ? 13.07 -10.68 -3.57 1 84.75 41 GLU B CA 1
ATOM 1146 C C . GLU B 1 41 ? 12.258 -9.492 -4.066 1 84.75 41 GLU B C 1
ATOM 1148 O O . GLU B 1 41 ? 12.055 -8.523 -3.332 1 84.75 41 GLU B O 1
ATOM 1153 N N . LEU B 1 42 ? 11.805 -9.617 -5.266 1 86.06 42 LEU B N 1
ATOM 1154 C CA . LEU B 1 42 ? 10.977 -8.555 -5.836 1 86.06 42 LEU B CA 1
ATOM 1155 C C . LEU B 1 42 ? 9.648 -8.445 -5.094 1 8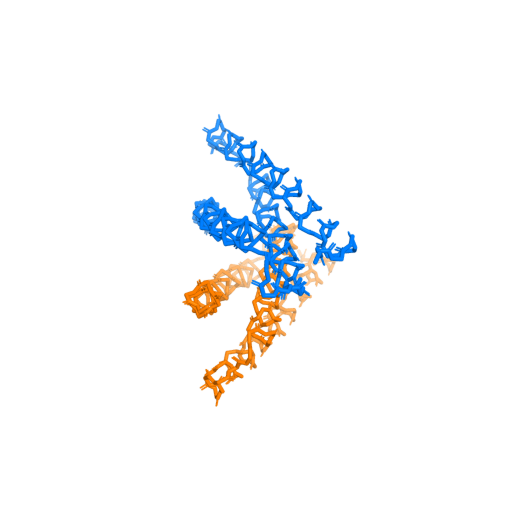6.06 42 LEU B C 1
ATOM 1157 O O . LEU B 1 42 ? 9.203 -7.34 -4.777 1 86.06 42 LEU B O 1
ATOM 1161 N N . THR B 1 43 ? 9.102 -9.57 -4.766 1 85.31 43 THR B N 1
ATOM 1162 C CA . THR B 1 43 ? 7.836 -9.578 -4.035 1 85.31 43 THR B CA 1
ATOM 1163 C C . THR B 1 43 ? 8.023 -9.016 -2.627 1 85.31 43 THR B C 1
ATOM 1165 O O . THR B 1 43 ? 7.168 -8.297 -2.119 1 85.31 43 THR B O 1
ATOM 1168 N N . SER B 1 44 ? 9.164 -9.375 -2.059 1 89.38 44 SER B N 1
ATOM 1169 C CA . SER B 1 44 ? 9.477 -8.859 -0.73 1 89.38 44 SER B CA 1
ATOM 1170 C C . SER B 1 44 ? 9.641 -7.348 -0.75 1 89.38 44 SER B C 1
ATOM 1172 O O . SER B 1 44 ? 9.156 -6.652 0.15 1 89.38 44 SER B O 1
ATOM 1174 N N . SER B 1 45 ? 10.367 -6.891 -1.746 1 91.88 45 SER B N 1
ATOM 1175 C CA . SER B 1 45 ? 10.555 -5.453 -1.9 1 91.88 45 SER B CA 1
ATOM 1176 C C . SER B 1 45 ? 9.219 -4.75 -2.141 1 91.88 45 SER B C 1
ATOM 1178 O O . SER B 1 45 ? 8.992 -3.652 -1.628 1 91.88 45 SER B O 1
ATOM 1180 N N . LEU B 1 46 ? 8.414 -5.391 -2.881 1 91.25 46 LEU B N 1
ATOM 1181 C CA . LEU B 1 46 ? 7.086 -4.836 -3.133 1 91.25 46 LEU B CA 1
ATOM 1182 C C . LEU B 1 46 ? 6.297 -4.703 -1.835 1 91.25 46 LEU B C 1
ATOM 1184 O O . LEU B 1 46 ? 5.664 -3.674 -1.59 1 91.25 46 LEU B O 1
ATOM 1188 N N . LYS B 1 47 ? 6.367 -5.695 -0.999 1 91.81 47 LYS B N 1
ATOM 1189 C CA . LYS B 1 47 ? 5.695 -5.648 0.297 1 91.81 47 LYS B CA 1
ATOM 1190 C C . LYS B 1 47 ? 6.246 -4.52 1.164 1 91.81 47 LYS B C 1
ATOM 1192 O O . LYS B 1 47 ? 5.504 -3.898 1.926 1 91.81 47 LYS B O 1
ATOM 1197 N N . GLN B 1 48 ? 7.453 -4.273 1.034 1 94.12 48 GLN B N 1
ATOM 1198 C CA . GLN B 1 48 ? 8.086 -3.195 1.79 1 94.12 48 GLN B CA 1
ATOM 1199 C C . GLN B 1 48 ? 7.559 -1.832 1.349 1 94.12 48 GLN B C 1
ATOM 1201 O O . GLN B 1 48 ? 7.367 -0.938 2.174 1 94.12 48 GLN B O 1
ATOM 1206 N N . THR B 1 49 ? 7.41 -1.686 0.065 1 94.5 49 THR B N 1
ATOM 1207 C CA . THR B 1 49 ? 6.891 -0.417 -0.434 1 94.5 49 THR B CA 1
ATOM 1208 C C . THR B 1 49 ? 5.48 -0.165 0.095 1 94.5 49 THR B C 1
ATOM 1210 O O . THR B 1 49 ? 5.129 0.971 0.421 1 94.5 49 THR B O 1
ATOM 1213 N N . VAL B 1 50 ? 4.707 -1.227 0.212 1 93.5 50 VAL B N 1
ATOM 1214 C CA . VAL B 1 50 ? 3.348 -1.125 0.73 1 93.5 50 VAL B CA 1
ATOM 1215 C C . VAL B 1 50 ? 3.387 -0.73 2.205 1 93.5 50 VAL B C 1
ATOM 1217 O O . VAL B 1 50 ? 2.625 0.137 2.641 1 93.5 50 VAL B O 1
ATOM 1220 N N . SER B 1 51 ? 4.289 -1.348 2.863 1 94.38 51 SER B N 1
ATOM 1221 C CA . SER B 1 51 ? 4.441 -1.019 4.277 1 94.38 51 SER B CA 1
ATOM 1222 C C . SER B 1 51 ? 4.867 0.434 4.465 1 94.38 51 SER B C 1
ATOM 1224 O O . SER B 1 51 ? 4.402 1.108 5.387 1 94.38 51 SER B O 1
ATOM 1226 N N . LEU B 1 52 ? 5.723 0.929 3.635 1 95.62 52 LEU B N 1
ATOM 1227 C CA . LEU B 1 52 ? 6.184 2.311 3.699 1 95.62 52 LEU B CA 1
ATOM 1228 C C . LEU B 1 52 ? 5.031 3.281 3.455 1 95.62 52 LEU B C 1
ATOM 1230 O O . LEU B 1 52 ? 4.898 4.281 4.16 1 95.62 52 LEU B O 1
ATOM 1234 N N . LEU B 1 53 ? 4.211 2.957 2.477 1 93.88 53 LEU B N 1
ATOM 1235 C CA . LEU B 1 53 ? 3.062 3.801 2.17 1 93.88 53 LEU B CA 1
ATOM 1236 C C . LEU B 1 53 ? 2.121 3.893 3.365 1 93.88 53 LEU B C 1
ATOM 1238 O O . LEU B 1 53 ? 1.668 4.984 3.721 1 93.88 53 LEU B O 1
ATOM 1242 N N . GLU B 1 54 ? 1.885 2.787 3.998 1 92.56 54 GLU B N 1
ATOM 1243 C CA . GLU B 1 54 ? 1.022 2.748 5.176 1 92.56 54 GLU B CA 1
ATOM 1244 C C . GLU B 1 54 ? 1.576 3.623 6.293 1 92.56 54 GLU B C 1
ATOM 1246 O O . GLU B 1 54 ? 0.836 4.391 6.91 1 92.56 54 GLU B O 1
ATOM 1251 N N . ARG B 1 55 ? 2.766 3.441 6.496 1 94.56 55 ARG B N 1
ATOM 1252 C CA . ARG B 1 55 ? 3.391 4.203 7.574 1 94.56 55 ARG B CA 1
ATOM 1253 C C . ARG B 1 55 ? 3.406 5.695 7.25 1 94.56 55 ARG B C 1
ATOM 1255 O O . ARG B 1 55 ? 3.279 6.531 8.148 1 94.56 55 ARG B O 1
ATOM 1262 N N . CYS B 1 56 ? 3.564 6.113 5.957 1 95.25 56 CYS B N 1
ATOM 1263 C CA . CYS B 1 56 ? 3.455 7.512 5.555 1 95.25 56 CYS B CA 1
ATOM 1264 C C . CYS B 1 56 ? 2.064 8.055 5.855 1 95.25 56 CYS B C 1
ATOM 1266 O O . CYS B 1 56 ? 1.926 9.172 6.367 1 95.25 56 CYS B O 1
ATOM 1268 N N . MET B 1 57 ? 1.106 7.254 5.621 1 90.12 57 MET B N 1
ATOM 1269 C CA . MET B 1 57 ? -0.276 7.66 5.855 1 90.12 57 MET B CA 1
ATOM 1270 C C . MET B 1 57 ? -0.549 7.828 7.344 1 90.12 57 MET B C 1
ATOM 1272 O O . MET B 1 57 ? -1.281 8.734 7.75 1 90.12 57 MET B O 1
ATOM 1276 N N . GLN B 1 58 ? 0.028 6.98 8.109 1 92 58 GLN B N 1
ATOM 1277 C CA . GLN B 1 58 ? -0.112 7.102 9.555 1 92 58 GLN B CA 1
ATOM 1278 C C . GLN B 1 58 ? 0.489 8.414 10.055 1 92 58 GLN B C 1
ATOM 1280 O O . GLN B 1 58 ? -0.07 9.055 10.945 1 92 58 GLN B O 1
ATOM 1285 N N . CYS B 1 59 ? 1.621 8.758 9.469 1 94.62 59 CYS B N 1
ATOM 1286 C CA . CYS B 1 59 ? 2.248 10.031 9.828 1 94.62 59 CYS B CA 1
ATOM 1287 C C . CYS B 1 59 ? 1.357 11.203 9.445 1 94.62 59 CYS B C 1
ATOM 1289 O O . CYS B 1 59 ? 1.205 12.148 10.227 1 94.62 59 CYS B O 1
ATOM 1291 N N . LEU B 1 60 ? 0.74 11.141 8.312 1 91.38 60 LEU B N 1
ATOM 1292 C CA . LEU B 1 60 ? -0.141 12.211 7.863 1 91.38 60 LEU B CA 1
ATOM 1293 C C . LEU B 1 60 ? -1.34 12.352 8.797 1 91.38 60 LEU B C 1
ATOM 1295 O O . LEU B 1 60 ? -1.773 13.469 9.086 1 91.38 60 LEU B O 1
ATOM 1299 N N . GLU B 1 61 ? -1.847 11.242 9.289 1 90.12 61 GLU B N 1
ATOM 1300 C CA . GLU B 1 61 ? -2.947 11.273 10.242 1 90.12 61 GLU B CA 1
ATOM 1301 C C . GLU B 1 61 ? -2.527 11.953 11.547 1 90.12 61 GLU B C 1
ATOM 1303 O O . GLU B 1 61 ? -3.295 12.727 12.125 1 90.12 61 GLU B O 1
ATOM 1308 N N . LEU B 1 62 ? -1.358 11.625 11.93 1 92.81 62 LEU B N 1
ATOM 1309 C CA . LEU B 1 62 ? -0.83 12.242 13.141 1 92.81 62 LEU B CA 1
ATOM 1310 C C . LEU B 1 62 ? -0.687 13.75 12.961 1 92.81 62 LEU B C 1
ATOM 1312 O O . LEU B 1 62 ? -1.101 14.523 13.828 1 92.81 62 LEU B O 1
ATOM 1316 N N . VAL B 1 63 ? -0.209 14.203 11.859 1 93.38 63 VAL B N 1
ATOM 1317 C CA . VAL B 1 63 ? 0.007 15.625 11.578 1 93.38 63 VAL B CA 1
ATOM 1318 C C . VAL B 1 63 ? -1.337 16.344 11.484 1 93.38 63 VAL B C 1
ATOM 1320 O O . VAL B 1 63 ? -1.492 17.453 12 1 93.38 63 VAL B O 1
ATOM 1323 N N . ASP B 1 64 ? -2.293 15.672 10.883 1 88.12 64 ASP B N 1
ATOM 1324 C CA . ASP B 1 64 ? -3.615 16.266 10.695 1 88.12 64 ASP B CA 1
ATOM 1325 C C . ASP B 1 64 ? -4.348 16.406 12.023 1 88.12 64 ASP B C 1
ATOM 1327 O O . ASP B 1 64 ? -5.266 17.234 12.148 1 88.12 64 ASP B O 1
ATOM 1331 N N . SER B 1 65 ? -3.961 15.711 13 1 90.62 65 SER B N 1
ATOM 1332 C CA . SER B 1 65 ? -4.652 15.734 14.289 1 90.62 65 SER B CA 1
ATOM 1333 C C . SER B 1 65 ? -4.09 16.812 15.195 1 90.62 65 SER B C 1
ATOM 1335 O O . SER B 1 65 ? -4.656 17.109 16.25 1 90.62 65 SER B O 1
ATOM 1337 N N . VAL B 1 66 ? -3.066 17.469 14.805 1 91.75 66 VAL B N 1
ATOM 1338 C CA . VAL B 1 66 ? -2.414 18.484 15.617 1 91.75 66 VAL B CA 1
ATOM 1339 C C . VAL B 1 66 ? -3.25 19.766 15.609 1 91.75 66 VAL B C 1
ATOM 1341 O O . VAL B 1 66 ? -3.633 20.266 14.555 1 91.75 66 VAL B O 1
ATOM 1344 N N . ARG B 1 67 ? -3.559 20.203 16.797 1 91.94 67 ARG B N 1
ATOM 1345 C CA . ARG B 1 67 ? -4.273 21.469 16.953 1 91.94 67 ARG B CA 1
ATOM 1346 C C . ARG B 1 67 ? -3.312 22.609 17.281 1 91.94 67 ARG B C 1
ATOM 1348 O O . ARG B 1 67 ? -2.592 22.547 18.281 1 91.94 67 ARG B O 1
ATOM 1355 N N . LEU B 1 68 ? -3.352 23.625 16.344 1 88.56 68 LEU B N 1
ATOM 1356 C CA . LEU B 1 68 ? -2.457 24.766 16.5 1 88.56 68 LEU B CA 1
ATOM 1357 C C . LEU B 1 68 ? -3.246 26.031 16.828 1 88.56 68 LEU B C 1
ATOM 1359 O O . LEU B 1 68 ? -4.195 26.375 16.109 1 88.56 68 LEU B O 1
ATOM 1363 N N . PRO B 1 69 ? -2.838 26.641 18 1 88.38 69 PRO B N 1
ATOM 1364 C CA . PRO B 1 69 ? -3.453 27.938 18.266 1 88.38 69 PRO B CA 1
ATOM 1365 C C . PRO B 1 69 ? -3.137 28.969 17.188 1 88.38 69 PRO B C 1
ATOM 1367 O O . PRO B 1 69 ? -2.283 28.734 16.328 1 88.38 69 PRO B O 1
ATOM 1370 N N . TYR B 1 70 ? -3.852 30.062 17.203 1 83.25 70 TYR B N 1
ATOM 1371 C CA . TYR B 1 70 ? -3.758 31.078 16.172 1 83.25 70 TYR B CA 1
ATOM 1372 C C . TYR B 1 70 ? -2.371 31.703 16.141 1 83.25 70 TYR B C 1
ATOM 1374 O O . TYR B 1 70 ? -1.854 32.062 15.078 1 83.25 70 TYR B O 1
ATOM 1382 N N . ASP B 1 71 ? -1.666 31.719 17.281 1 87.31 71 ASP B N 1
ATOM 1383 C CA . ASP B 1 71 ? -0.406 32.438 17.391 1 87.31 71 ASP B CA 1
ATOM 1384 C C . ASP B 1 71 ? 0.777 31.547 17.031 1 87.31 71 ASP B C 1
ATOM 1386 O O . ASP B 1 71 ? 1.931 31.984 17.094 1 87.31 71 ASP B O 1
ATOM 1390 N N . CYS B 1 72 ? 0.525 30.312 16.609 1 87.88 72 CYS B N 1
ATOM 1391 C CA . CYS B 1 72 ? 1.588 29.359 16.312 1 87.88 72 CYS B CA 1
ATOM 1392 C C . CYS B 1 72 ? 1.866 29.297 14.805 1 87.88 72 CYS B C 1
ATOM 1394 O O . CYS B 1 72 ? 1.741 28.234 14.188 1 87.88 72 CYS B O 1
ATOM 1396 N N . GLU B 1 73 ? 2.387 30.406 14.312 1 89.06 73 GLU B N 1
ATOM 1397 C CA . GLU B 1 73 ? 2.621 30.516 12.875 1 89.06 73 GLU B CA 1
ATOM 1398 C C . GLU B 1 73 ? 3.795 29.641 12.445 1 89.06 73 GLU B C 1
ATOM 1400 O O . GLU B 1 73 ? 3.762 29.031 11.375 1 89.06 73 GLU B O 1
ATOM 1405 N N . SER B 1 74 ? 4.797 29.734 13.242 1 89.75 74 SER B N 1
ATOM 1406 C CA . SER B 1 74 ? 5.973 28.938 12.914 1 89.75 74 SER B CA 1
ATOM 1407 C C . SER B 1 74 ? 5.645 27.453 12.867 1 89.75 74 SER B C 1
ATOM 1409 O O . SER B 1 74 ? 6.074 26.75 11.953 1 89.75 74 SER B O 1
ATOM 1411 N N . GLU B 1 75 ? 4.871 27 13.75 1 91 75 GLU B N 1
ATOM 1412 C CA . GLU B 1 75 ? 4.484 25.594 13.805 1 91 75 GLU B CA 1
ATOM 1413 C C . GLU B 1 75 ? 3.588 25.219 12.633 1 91 75 GLU B C 1
ATOM 1415 O O . GLU B 1 75 ? 3.652 24.109 12.125 1 91 75 GLU B O 1
ATOM 1420 N N . ARG B 1 76 ? 2.859 26.234 12.227 1 91 76 ARG B N 1
ATOM 1421 C CA . ARG B 1 76 ? 1.992 26.016 11.07 1 91 76 ARG B CA 1
ATOM 1422 C C . ARG B 1 76 ? 2.812 25.828 9.797 1 91 76 ARG B C 1
ATOM 1424 O O . ARG B 1 76 ? 2.492 24.984 8.961 1 91 76 ARG B O 1
ATOM 1431 N N . ALA B 1 77 ? 3.775 26.578 9.695 1 92.38 77 ALA B N 1
ATOM 1432 C CA . ALA B 1 77 ? 4.664 26.453 8.547 1 92.38 77 ALA B CA 1
ATOM 1433 C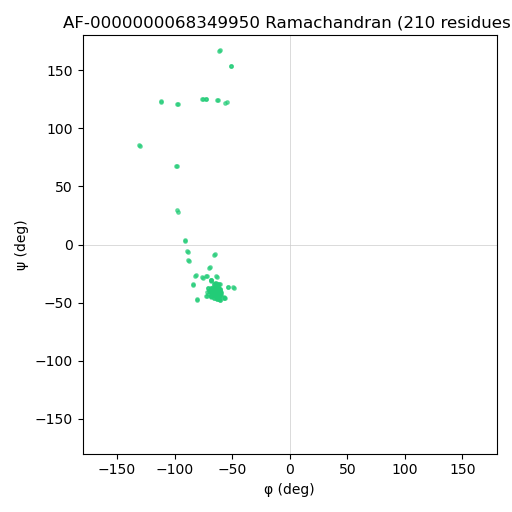 C . ALA B 1 77 ? 5.402 25.125 8.57 1 92.38 77 ALA B C 1
ATOM 1435 O O . ALA B 1 77 ? 5.547 24.469 7.535 1 92.38 77 ALA B O 1
ATOM 1436 N N . ASP B 1 78 ? 5.816 24.75 9.812 1 92.31 78 ASP B N 1
ATOM 1437 C CA . ASP B 1 78 ? 6.496 23.469 9.984 1 92.31 78 ASP B CA 1
ATOM 1438 C C . ASP B 1 78 ? 5.586 22.312 9.602 1 92.31 78 ASP B C 1
ATOM 1440 O O . ASP B 1 78 ? 6.027 21.359 8.953 1 92.31 78 ASP B O 1
ATOM 1444 N N . ARG B 1 79 ? 4.371 22.453 9.992 1 93.56 79 ARG B N 1
ATOM 1445 C CA . ARG B 1 79 ? 3.387 21.422 9.688 1 93.56 79 ARG B CA 1
ATOM 1446 C C . ARG B 1 79 ? 3.182 21.297 8.18 1 93.56 79 ARG B C 1
ATOM 1448 O O . ARG B 1 79 ? 3.135 20.188 7.645 1 93.56 79 ARG B O 1
ATOM 1455 N N . LYS B 1 80 ? 3.037 22.406 7.535 1 91.81 80 LYS B N 1
ATOM 1456 C CA . LYS B 1 80 ? 2.857 22.406 6.09 1 91.81 80 LYS B CA 1
ATOM 1457 C C . LYS B 1 80 ? 4.059 21.766 5.387 1 91.81 80 LYS B C 1
ATOM 1459 O O . LYS B 1 80 ? 3.893 20.969 4.465 1 91.81 80 LYS B O 1
ATOM 1464 N N . ASP B 1 81 ? 5.168 22.109 5.871 1 94.94 81 ASP B N 1
ATOM 1465 C CA . ASP B 1 81 ? 6.375 21.531 5.285 1 94.94 81 ASP B CA 1
ATOM 1466 C C . ASP B 1 81 ? 6.402 20.016 5.449 1 94.94 81 ASP B C 1
ATOM 1468 O O . ASP B 1 81 ? 6.797 19.297 4.531 1 94.94 81 ASP B O 1
ATOM 1472 N N . LEU B 1 82 ? 6.031 19.625 6.574 1 95.44 82 LEU B N 1
ATOM 1473 C CA . LEU B 1 82 ? 6.02 18.203 6.875 1 95.44 82 LEU B CA 1
ATOM 1474 C C . LEU B 1 82 ? 5.004 17.469 6.004 1 95.44 82 LEU B C 1
ATOM 1476 O O . LEU B 1 82 ? 5.293 16.391 5.477 1 95.44 82 LEU B O 1
ATOM 1480 N N . VAL B 1 83 ? 3.855 18.016 5.773 1 93.19 83 VAL B N 1
ATOM 1481 C CA . VAL B 1 83 ? 2.826 17.422 4.918 1 93.19 83 VAL B CA 1
ATOM 1482 C C . VAL B 1 83 ? 3.34 17.328 3.484 1 93.19 83 VAL B C 1
ATOM 1484 O O . VAL B 1 83 ? 3.211 16.281 2.846 1 93.19 83 VAL B O 1
ATOM 1487 N N . ASP B 1 84 ? 3.957 18.344 3.035 1 93.44 84 ASP B N 1
ATOM 1488 C CA . ASP B 1 84 ? 4.496 18.359 1.678 1 93.44 84 ASP B CA 1
ATOM 1489 C C . ASP B 1 84 ? 5.586 17.297 1.512 1 93.44 84 ASP B C 1
ATOM 1491 O O . ASP B 1 84 ? 5.633 16.609 0.494 1 93.44 84 ASP B O 1
ATOM 1495 N N . PHE B 1 85 ? 6.391 17.219 2.527 1 96.5 85 PHE B N 1
ATOM 1496 C CA . PHE B 1 85 ? 7.465 16.234 2.49 1 96.5 85 PHE B CA 1
ATOM 1497 C C . PHE B 1 85 ? 6.906 14.82 2.4 1 96.5 85 PHE B C 1
ATOM 1499 O O . PHE B 1 85 ? 7.355 14.023 1.577 1 96.5 85 PHE B O 1
ATOM 1506 N N . LEU B 1 86 ? 5.895 14.531 3.166 1 95.62 86 LEU B N 1
ATOM 1507 C CA . LEU B 1 86 ? 5.285 13.203 3.203 1 95.62 86 LEU B CA 1
ATOM 1508 C C . LEU B 1 86 ? 4.578 12.898 1.89 1 95.62 86 LEU B C 1
ATOM 1510 O O . LEU B 1 86 ? 4.645 11.766 1.395 1 95.62 86 LEU B O 1
ATOM 1514 N N . GLN B 1 87 ? 3.949 13.906 1.442 1 91.12 87 GLN B N 1
ATOM 1515 C CA . GLN B 1 87 ? 3.279 13.695 0.163 1 91.12 87 GLN B CA 1
ATOM 1516 C C . GLN B 1 87 ? 4.289 13.422 -0.948 1 91.12 87 GLN B C 1
ATOM 1518 O O . GLN B 1 87 ? 4.059 12.57 -1.805 1 91.12 87 GLN B O 1
ATOM 1523 N N . ASP B 1 88 ? 5.383 14.109 -0.923 1 94.25 88 ASP B N 1
ATOM 1524 C CA . ASP B 1 88 ? 6.453 13.867 -1.887 1 94.25 88 ASP B CA 1
ATOM 1525 C C . ASP B 1 88 ? 7.023 12.461 -1.725 1 94.25 88 ASP B C 1
ATOM 1527 O O . ASP B 1 88 ? 7.32 11.789 -2.713 1 94.25 88 ASP B O 1
ATOM 1531 N N . LEU B 1 89 ? 7.199 12.078 -0.507 1 96.12 89 LEU B N 1
ATOM 1532 C CA . LEU B 1 89 ? 7.719 10.75 -0.215 1 96.12 89 LEU B CA 1
ATOM 1533 C C . LEU B 1 89 ? 6.785 9.672 -0.755 1 96.12 89 LEU B C 1
ATOM 1535 O O . LEU B 1 89 ? 7.242 8.68 -1.324 1 96.12 89 LEU B O 1
ATOM 1539 N N . MET B 1 90 ? 5.496 9.852 -0.591 1 93.5 90 MET B N 1
ATOM 1540 C CA . MET B 1 90 ? 4.52 8.875 -1.064 1 93.5 90 MET B CA 1
ATOM 1541 C C . MET B 1 90 ? 4.562 8.75 -2.584 1 93.5 90 MET B C 1
ATOM 1543 O O . MET B 1 90 ? 4.383 7.66 -3.129 1 93.5 90 MET B O 1
ATOM 1547 N N . VAL B 1 91 ? 4.848 9.828 -3.291 1 92.31 91 VAL B N 1
ATOM 1548 C CA . VAL B 1 91 ? 5.008 9.789 -4.742 1 92.31 91 VAL B CA 1
ATOM 1549 C C . VAL B 1 91 ? 6.23 8.953 -5.109 1 92.31 91 VAL B C 1
ATOM 1551 O O . VAL B 1 91 ? 6.176 8.133 -6.027 1 92.31 91 VAL B O 1
ATOM 1554 N N . LYS B 1 92 ? 7.227 9.203 -4.336 1 95.06 92 LYS B N 1
ATOM 1555 C CA . LYS B 1 92 ? 8.453 8.453 -4.59 1 95.06 92 LYS B CA 1
ATOM 1556 C C . LYS B 1 92 ? 8.242 6.961 -4.328 1 95.06 92 LYS B C 1
ATOM 1558 O O . LYS B 1 92 ? 8.766 6.117 -5.059 1 95.06 92 LYS B O 1
ATOM 1563 N N . VAL B 1 93 ? 7.559 6.633 -3.324 1 95.19 93 VAL B N 1
ATOM 1564 C CA . VAL B 1 93 ? 7.254 5.238 -3.023 1 95.19 93 VAL B CA 1
ATOM 1565 C C . VAL B 1 93 ? 6.469 4.621 -4.18 1 95.19 93 VAL B C 1
ATOM 1567 O O . VAL B 1 93 ? 6.738 3.488 -4.586 1 95.19 93 VAL B O 1
ATOM 1570 N N . ASP B 1 94 ? 5.523 5.398 -4.715 1 91.94 94 ASP B N 1
ATOM 1571 C CA . ASP B 1 94 ? 4.695 4.902 -5.809 1 91.94 94 ASP B CA 1
ATOM 1572 C C . ASP B 1 94 ? 5.539 4.613 -7.051 1 91.94 94 ASP B C 1
ATOM 1574 O O . ASP B 1 94 ? 5.266 3.67 -7.789 1 91.94 94 ASP B O 1
ATOM 1578 N N . VAL B 1 95 ? 6.504 5.41 -7.246 1 93.19 95 VAL B N 1
ATOM 1579 C CA . VAL B 1 95 ? 7.375 5.219 -8.398 1 93.19 95 VAL B CA 1
ATOM 1580 C C . VAL B 1 95 ? 8.148 3.908 -8.242 1 93.19 95 VAL B C 1
ATOM 1582 O O . VAL B 1 95 ? 8.227 3.113 -9.188 1 93.19 95 VAL B O 1
ATOM 1585 N N . VAL B 1 96 ? 8.688 3.693 -7.09 1 93.44 96 VAL B N 1
ATOM 1586 C CA . VAL B 1 96 ? 9.438 2.467 -6.828 1 93.44 96 VAL B CA 1
ATOM 1587 C C . VAL B 1 96 ? 8.5 1.265 -6.918 1 93.44 96 VAL B C 1
ATOM 1589 O O . VAL B 1 96 ? 8.852 0.241 -7.512 1 93.44 96 VAL B O 1
ATOM 1592 N N . LYS B 1 97 ? 7.371 1.426 -6.336 1 92.31 97 L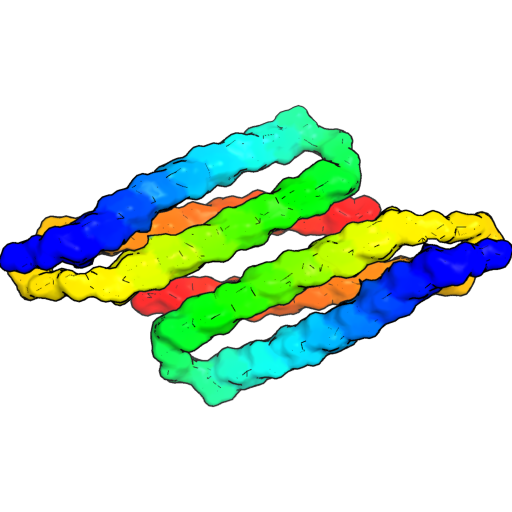YS B N 1
ATOM 1593 C CA . LYS B 1 97 ? 6.367 0.367 -6.383 1 92.31 97 LYS B CA 1
ATOM 1594 C C . LYS B 1 97 ? 6.023 0 -7.824 1 92.31 97 LYS B C 1
ATOM 1596 O O . LYS B 1 97 ? 5.953 -1.181 -8.172 1 92.31 97 LYS B O 1
ATOM 1601 N N . ALA B 1 98 ? 5.809 0.988 -8.656 1 88.56 98 ALA B N 1
ATOM 1602 C CA . ALA B 1 98 ? 5.461 0.758 -10.062 1 88.56 98 ALA B CA 1
ATOM 1603 C C . ALA B 1 98 ? 6.574 0.009 -10.789 1 88.56 98 ALA B C 1
ATOM 1605 O O . ALA B 1 98 ? 6.309 -0.875 -11.602 1 88.56 98 ALA B O 1
ATOM 1606 N N . LYS B 1 99 ? 7.703 0.366 -10.523 1 88.06 99 LYS B N 1
ATOM 1607 C CA . LYS B 1 99 ? 8.844 -0.326 -11.117 1 88.06 99 LYS B CA 1
ATOM 1608 C C . LYS B 1 99 ? 8.867 -1.797 -10.711 1 88.06 99 LYS B C 1
ATOM 1610 O O . LYS B 1 99 ? 9.133 -2.672 -11.531 1 88.06 99 LYS B O 1
ATOM 1615 N N . LEU B 1 100 ? 8.602 -2.012 -9.484 1 89.44 100 LEU B N 1
ATOM 1616 C CA . LEU B 1 100 ? 8.602 -3.371 -8.953 1 89.44 100 LEU B CA 1
ATOM 1617 C C . LEU B 1 100 ? 7.457 -4.184 -9.547 1 89.44 100 LEU B C 1
ATOM 1619 O O . LEU B 1 100 ? 7.633 -5.355 -9.898 1 89.44 100 LEU B O 1
ATOM 1623 N N . MET B 1 101 ? 6.34 -3.543 -9.633 1 84.06 101 MET B N 1
ATOM 1624 C CA . MET B 1 101 ? 5.176 -4.227 -10.195 1 84.06 101 MET B CA 1
ATOM 1625 C C . MET B 1 101 ? 5.414 -4.602 -11.656 1 84.06 101 MET B C 1
ATOM 1627 O O . MET B 1 101 ? 4.996 -5.668 -12.102 1 84.06 101 MET B O 1
ATOM 1631 N N . GLN B 1 102 ? 6.102 -3.795 -12.375 1 83.25 102 GLN B N 1
ATOM 1632 C CA . GLN B 1 102 ? 6.406 -4.047 -13.781 1 83.25 102 GLN B CA 1
ATOM 1633 C C . GLN B 1 102 ? 7.367 -5.223 -13.93 1 83.25 102 GLN B C 1
ATOM 1635 O O . GLN B 1 102 ? 7.246 -6.012 -14.875 1 83.25 102 GLN B O 1
ATOM 1640 N N . THR B 1 103 ? 8.188 -5.395 -13 1 78.5 103 THR B N 1
ATOM 1641 C CA . THR B 1 103 ? 9.188 -6.453 -13.055 1 78.5 103 THR B CA 1
ATOM 1642 C C . THR B 1 103 ? 8.602 -7.781 -12.578 1 78.5 103 THR B C 1
ATOM 1644 O O . THR B 1 103 ? 9 -8.844 -13.062 1 78.5 103 THR B O 1
ATOM 1647 N N . THR B 1 104 ? 7.73 -7.719 -11.641 1 73.38 104 THR B N 1
ATOM 1648 C CA . THR B 1 104 ? 7.176 -8.93 -11.047 1 73.38 104 THR B CA 1
ATOM 1649 C C . THR B 1 104 ? 6.07 -9.5 -11.93 1 73.38 104 THR B C 1
ATOM 1651 O O . THR B 1 104 ? 5.918 -10.719 -12.031 1 73.38 104 THR B O 1
ATOM 1654 N N . VAL B 1 105 ? 5.062 -8.672 -12.438 1 63.5 105 VAL B N 1
ATOM 1655 C CA . VAL B 1 105 ? 3.889 -9.133 -13.172 1 63.5 105 VAL B CA 1
ATOM 1656 C C . VAL B 1 105 ? 4.301 -9.594 -14.57 1 63.5 105 VAL B C 1
ATOM 1658 O O . VAL B 1 105 ? 3.635 -10.438 -15.172 1 63.5 105 VAL B O 1
ATOM 1661 N N . THR B 1 106 ? 5.414 -9.078 -15.219 1 54.91 106 THR B N 1
ATOM 1662 C CA . THR B 1 106 ? 5.766 -9.406 -16.594 1 54.91 106 THR B CA 1
ATOM 1663 C C . THR B 1 106 ? 6.625 -10.664 -16.656 1 54.91 106 THR B C 1
ATOM 1665 O O . THR B 1 106 ? 6.812 -11.242 -17.719 1 54.91 106 THR B O 1
ATOM 1668 N N . GLU B 1 107 ? 7.191 -11.148 -15.547 1 52.62 107 GLU B N 1
ATOM 1669 C CA . GLU B 1 107 ? 7.965 -12.375 -15.68 1 52.62 107 GLU B CA 1
ATOM 1670 C C . GLU B 1 107 ? 7.188 -13.578 -15.156 1 52.62 107 GLU B C 1
ATOM 1672 O O . GLU B 1 107 ? 6.398 -13.453 -14.219 1 52.62 107 GLU B O 1
#

Organism: Clonorchis sinensis (NCBI:txid79923)

Sequence (214 aa):
MLDPEEAHKLQVAKLQSRDLAAELDQLSGQINSNPTNSKSELTSSLKQTVSLLERCMQCLELVDSVRLPYDCESERADRKDLVDFLQDLMVKVDVVKAKLMQTTVTEMLDPEEAHKLQVAKLQSRDLAAELDQLSGQINSNPTNSKSELTSSLKQTVSLLERCMQCLELVDSVRLPYDCESERADRKDLVDFLQDLMVKVDVVKAKLMQTTVTE

Secondary structure (DSSP, 8-state):
---HHHHHHHHHHHHHHHHHHHHHHHHHHHHHH-TT--HHHHHHHHHHHHHHHHHHHHHHHHHHT----TT-HHHHHHHHHHHHHHHHHHHHHHHHHHHHHHHHH--/---HHHHHHHHHHHHHHHHHHHHHHHHHHHHHH-TT--HHHHHHHHHHHHHHHHHHHHHHHHHHT----TT-HHHHHHHHHHHHHHHHHHHHHHHHHHHHHHHHH--

Solvent-accessible surface area (backbone atoms only — not comparable to full-atom values): 11807 Å² total; per-residue (Å²): 131,80,50,67,69,40,52,46,44,50,49,51,38,53,53,48,50,52,53,50,52,51,51,49,51,53,51,52,48,54,54,71,72,41,83,78,56,50,67,70,54,46,52,50,50,43,52,47,41,46,50,49,48,51,52,51,49,53,37,52,52,48,54,69,67,49,74,73,58,90,87,42,56,70,58,48,52,51,49,51,50,50,51,52,49,48,53,52,48,48,52,52,42,49,52,53,39,49,54,42,49,58,58,54,75,74,98,130,79,51,66,68,40,53,46,46,52,50,51,37,52,53,49,50,51,53,51,52,51,51,49,52,54,51,54,48,54,55,70,73,40,84,76,55,49,69,67,52,44,52,50,52,43,51,48,40,48,52,50,49,51,53,51,50,51,38,51,53,49,55,70,66,48,72,73,59,90,85,42,54,69,57,48,53,51,49,50,51,50,51,52,49,48,53,53,48,48,52,52,41,48,52,54,38,50,55,43,49,57,58,54,75,74,100

InterPro domains:
  IPR003103 BAG domain [PF02179] (21-94)
  IPR036533 BAG domain superfamily [G3DSA:1.20.58.120] (2-105)